Protein AF-A0A952HMP9-F1 (afdb_monomer_lite)

Structure (mmCIF, N/CA/C/O backbone):
data_AF-A0A952HMP9-F1
#
_entry.id   AF-A0A952HMP9-F1
#
loop_
_atom_site.group_PDB
_atom_site.id
_atom_site.type_symbol
_atom_site.label_atom_id
_atom_site.label_alt_id
_atom_site.label_comp_id
_atom_site.label_asym_id
_atom_site.label_entity_id
_atom_site.label_seq_id
_atom_site.pdbx_PDB_ins_code
_atom_site.Cartn_x
_atom_site.Cartn_y
_atom_site.Cartn_z
_atom_site.occupancy
_atom_site.B_iso_or_equiv
_atom_site.auth_seq_id
_atom_site.auth_comp_id
_atom_site.auth_asym_id
_atom_site.auth_atom_id
_atom_site.pdbx_PDB_model_num
ATOM 1 N N . MET A 1 1 ? 14.809 -3.114 102.301 1.00 38.78 1 MET A N 1
ATOM 2 C CA . MET A 1 1 ? 16.169 -2.729 101.848 1.00 38.78 1 MET A CA 1
ATOM 3 C C . MET A 1 1 ? 16.143 -2.740 100.322 1.00 38.78 1 MET A C 1
ATOM 5 O O . MET A 1 1 ? 15.922 -3.796 99.764 1.00 38.78 1 MET A O 1
ATOM 9 N N . LYS A 1 2 ? 15.845 -1.609 99.673 1.00 36.06 2 LYS A N 1
ATOM 10 C CA . LYS A 1 2 ? 16.769 -0.628 99.060 1.00 36.06 2 LYS A CA 1
ATOM 11 C C . LYS A 1 2 ? 17.737 -1.200 98.006 1.00 36.06 2 LYS A C 1
ATOM 13 O O . LYS A 1 2 ? 18.583 -2.015 98.342 1.00 36.06 2 LYS A O 1
ATOM 18 N N . ASN A 1 3 ? 17.660 -0.544 96.837 1.00 35.09 3 ASN A N 1
ATOM 19 C CA . ASN A 1 3 ? 18.612 -0.394 95.723 1.00 35.09 3 ASN A CA 1
ATOM 20 C C . ASN A 1 3 ? 18.529 -1.410 94.577 1.00 35.09 3 ASN A C 1
ATOM 22 O O . ASN A 1 3 ? 18.438 -2.598 94.828 1.00 35.09 3 ASN A O 1
ATOM 26 N N . LYS A 1 4 ? 18.683 -1.049 93.295 1.00 36.66 4 LYS A N 1
ATOM 27 C CA . LYS A 1 4 ? 18.582 0.180 92.457 1.00 36.66 4 LYS A CA 1
ATOM 28 C C . LYS A 1 4 ? 19.203 -0.234 91.098 1.00 36.66 4 LYS A C 1
ATOM 30 O O . LYS A 1 4 ? 20.098 -1.069 91.115 1.00 36.66 4 LYS A O 1
ATOM 35 N N . LEU A 1 5 ? 18.855 0.477 90.012 1.00 36.28 5 LEU A N 1
ATOM 36 C CA . LEU A 1 5 ? 19.533 0.530 88.688 1.00 36.28 5 LEU A CA 1
ATOM 37 C C . LEU A 1 5 ? 19.255 -0.645 87.723 1.00 36.28 5 LEU A C 1
ATOM 39 O O . LEU A 1 5 ? 19.191 -1.782 88.151 1.00 36.28 5 LEU A O 1
ATOM 43 N N . ALA A 1 6 ? 19.152 -0.486 86.400 1.00 38.56 6 ALA A N 1
ATOM 44 C CA . ALA A 1 6 ? 18.969 0.662 85.510 1.00 38.56 6 ALA A CA 1
ATOM 45 C C . ALA A 1 6 ? 18.703 0.132 84.079 1.00 38.56 6 ALA A C 1
ATOM 47 O O . ALA A 1 6 ? 19.383 -0.775 83.622 1.00 38.56 6 ALA A O 1
ATOM 48 N N . LYS A 1 7 ? 17.736 0.747 83.386 1.00 38.03 7 LYS A N 1
ATOM 49 C CA . LYS A 1 7 ? 17.814 1.271 82.006 1.00 38.03 7 LYS A CA 1
ATOM 50 C C . LYS A 1 7 ? 18.569 0.436 80.943 1.00 38.03 7 LYS A C 1
ATOM 52 O O . LYS A 1 7 ? 19.777 0.584 80.827 1.00 38.03 7 LYS A O 1
ATOM 57 N N . ILE A 1 8 ? 17.838 -0.224 80.034 1.00 38.69 8 ILE A N 1
ATOM 58 C CA . ILE A 1 8 ? 18.184 -0.246 78.597 1.00 38.69 8 ILE A CA 1
ATOM 59 C C . ILE A 1 8 ? 16.898 -0.052 77.785 1.00 38.69 8 ILE A C 1
ATOM 61 O O . ILE A 1 8 ? 15.999 -0.886 77.778 1.00 38.69 8 ILE A O 1
ATOM 65 N N . LEU A 1 9 ? 16.833 1.114 77.147 1.00 37.91 9 LEU A N 1
ATOM 66 C CA . LEU A 1 9 ? 15.901 1.493 76.097 1.00 37.91 9 LEU A CA 1
ATOM 67 C C . LEU A 1 9 ? 16.525 0.976 74.789 1.00 37.91 9 LEU A C 1
ATOM 69 O O . LEU A 1 9 ? 17.630 1.407 74.460 1.00 37.91 9 LEU A O 1
ATOM 73 N N . SER A 1 10 ? 15.873 0.077 74.054 1.00 40.31 10 SER A N 1
ATOM 74 C CA . SER A 1 10 ? 16.224 -0.173 72.652 1.00 40.31 10 SER A CA 1
ATOM 75 C C . SER A 1 10 ? 15.032 0.164 71.768 1.00 40.31 10 SER A C 1
ATOM 77 O O . SER A 1 10 ? 13.976 -0.463 71.782 1.00 40.31 10 SER A O 1
ATOM 79 N N . THR A 1 11 ? 15.221 1.255 71.042 1.00 38.12 11 THR A N 1
ATOM 80 C CA . THR A 1 11 ? 14.360 1.805 70.009 1.00 38.12 11 THR A CA 1
ATOM 81 C C . THR A 1 11 ? 14.162 0.761 68.910 1.00 38.12 11 THR A C 1
ATOM 83 O O . THR A 1 11 ? 15.124 0.368 68.253 1.00 38.12 11 THR A O 1
ATOM 86 N N . ILE A 1 12 ? 12.926 0.308 68.696 1.00 40.25 12 ILE A N 1
ATOM 87 C CA . ILE A 1 12 ? 12.572 -0.451 67.494 1.00 40.25 12 ILE A CA 1
ATOM 88 C C . ILE A 1 12 ? 12.421 0.567 66.367 1.00 40.25 12 ILE A C 1
ATOM 90 O O . ILE A 1 12 ? 11.462 1.334 66.319 1.00 40.25 12 ILE A O 1
ATOM 94 N N . THR A 1 13 ? 13.406 0.594 65.480 1.00 39.28 13 THR A N 1
ATOM 95 C CA . THR A 1 13 ? 13.364 1.345 64.230 1.00 39.28 13 THR A CA 1
ATOM 96 C C . THR A 1 13 ? 12.312 0.711 63.321 1.00 39.28 13 THR A C 1
ATOM 98 O O . THR A 1 13 ? 12.544 -0.341 62.729 1.00 39.28 13 THR A O 1
ATOM 101 N N . THR A 1 14 ? 11.137 1.328 63.201 1.00 41.47 14 THR A N 1
ATOM 102 C CA . THR A 1 14 ? 10.186 1.023 62.126 1.00 41.47 14 THR A CA 1
ATOM 103 C C . THR A 1 14 ? 10.809 1.427 60.795 1.00 41.47 14 THR A C 1
ATOM 105 O O . THR A 1 14 ? 10.872 2.609 60.459 1.00 41.47 14 THR A O 1
ATOM 108 N N . ILE A 1 15 ? 11.285 0.441 60.034 1.00 40.19 15 ILE A N 1
ATOM 109 C CA . ILE A 1 15 ? 11.620 0.618 58.623 1.00 40.19 15 ILE A CA 1
ATOM 110 C C . ILE A 1 15 ? 10.292 0.780 57.884 1.00 40.19 15 ILE A C 1
ATOM 112 O O . ILE A 1 15 ? 9.545 -0.177 57.690 1.00 40.19 15 ILE A O 1
ATOM 116 N N . SER A 1 16 ? 9.989 2.024 57.520 1.00 38.78 16 SER A N 1
ATOM 117 C CA . SER A 1 16 ? 8.934 2.353 56.571 1.00 38.78 16 SER A CA 1
ATOM 118 C C . SER A 1 16 ? 9.357 1.797 55.215 1.00 38.78 16 SER A C 1
ATOM 120 O O . SER A 1 16 ? 10.221 2.361 54.541 1.00 38.78 16 SER A O 1
ATOM 122 N N . ILE A 1 17 ? 8.815 0.637 54.845 1.00 42.94 17 ILE A N 1
ATOM 123 C CA . ILE A 1 17 ? 8.965 0.105 53.495 1.00 42.94 17 ILE A CA 1
ATOM 124 C C . ILE A 1 17 ? 8.052 0.970 52.633 1.00 42.94 17 ILE A C 1
ATOM 126 O O . ILE A 1 17 ? 6.847 0.739 52.554 1.00 42.94 17 ILE A O 1
ATOM 130 N N . ALA A 1 18 ? 8.627 2.022 52.053 1.00 41.03 18 ALA A N 1
ATOM 131 C CA . ALA A 1 18 ? 7.997 2.764 50.982 1.00 41.03 18 ALA A CA 1
ATOM 132 C C . ALA A 1 18 ? 7.635 1.749 49.895 1.00 41.03 18 ALA A C 1
ATOM 134 O O . ALA A 1 18 ? 8.508 1.194 49.226 1.00 41.03 18 ALA A O 1
ATOM 135 N N . SER A 1 19 ? 6.343 1.457 49.763 1.00 41.03 19 SER A N 1
ATOM 136 C CA . SER A 1 19 ? 5.813 0.768 48.603 1.00 41.03 19 SER A CA 1
ATOM 137 C C . SER A 1 19 ? 6.158 1.641 47.406 1.00 41.03 19 SER A C 1
ATOM 139 O O . SER A 1 19 ? 5.540 2.687 47.200 1.00 41.03 19 SER A O 1
ATOM 141 N N . CYS A 1 20 ? 7.195 1.251 46.666 1.00 34.38 20 CYS A N 1
ATOM 142 C CA . CYS A 1 20 ? 7.463 1.781 45.345 1.00 34.38 20 CYS A CA 1
ATOM 143 C C . CYS A 1 20 ? 6.186 1.578 44.538 1.00 34.38 20 CYS A C 1
ATOM 145 O O . CYS A 1 20 ? 5.892 0.464 44.104 1.00 34.38 20 CYS A O 1
ATOM 147 N N . SER A 1 21 ? 5.409 2.649 44.383 1.00 40.47 21 SER A N 1
ATOM 148 C CA . SER A 1 21 ? 4.413 2.754 43.335 1.00 40.47 21 SER A CA 1
ATOM 149 C C . SER A 1 21 ? 5.146 2.406 42.056 1.00 40.47 21 SER A C 1
ATOM 151 O O . SER A 1 21 ? 6.013 3.159 41.608 1.00 40.47 21 SER A O 1
ATOM 153 N N . ALA A 1 22 ? 4.871 1.210 41.534 1.00 39.19 22 ALA A N 1
ATOM 154 C CA . ALA A 1 22 ? 5.302 0.829 40.212 1.00 39.19 22 ALA A CA 1
ATOM 155 C C . ALA A 1 22 ? 4.858 1.970 39.306 1.00 39.19 22 ALA A C 1
ATOM 157 O O . ALA A 1 22 ? 3.667 2.266 39.196 1.00 39.19 22 ALA A O 1
ATOM 158 N N . ASN A 1 23 ? 5.844 2.672 38.760 1.00 35.31 23 ASN A N 1
ATOM 159 C CA . ASN A 1 23 ? 5.641 3.664 37.737 1.00 35.31 23 ASN A CA 1
ATOM 160 C C . ASN A 1 23 ? 5.056 2.880 36.564 1.00 35.31 23 ASN A C 1
ATOM 162 O O . ASN A 1 23 ? 5.786 2.220 35.821 1.00 35.31 23 ASN A O 1
ATOM 166 N N . ILE A 1 24 ? 3.724 2.835 36.490 1.00 36.19 24 ILE A N 1
ATOM 167 C CA . ILE A 1 24 ? 3.010 2.370 35.318 1.00 36.19 24 ILE A CA 1
ATOM 168 C C . ILE A 1 24 ? 3.408 3.391 34.266 1.00 36.19 24 ILE A C 1
ATOM 170 O O . ILE A 1 24 ? 2.800 4.451 34.149 1.00 36.19 24 ILE A O 1
ATOM 174 N N . ASN A 1 25 ? 4.481 3.079 33.538 1.00 33.22 25 ASN A N 1
ATOM 175 C CA . ASN A 1 25 ? 4.693 3.591 32.204 1.00 33.22 25 ASN A CA 1
ATOM 176 C C . ASN A 1 25 ? 3.449 3.149 31.440 1.00 33.22 25 ASN A C 1
ATOM 178 O O . ASN A 1 25 ? 3.391 2.057 30.872 1.00 33.22 25 ASN A O 1
ATOM 182 N N . THR A 1 26 ? 2.416 3.983 31.494 1.00 34.22 26 THR A N 1
ATOM 183 C CA . THR A 1 26 ? 1.366 4.021 30.506 1.00 34.22 26 THR A CA 1
ATOM 184 C C . THR A 1 26 ? 2.093 4.369 29.220 1.00 34.22 26 THR A C 1
ATOM 186 O O . THR A 1 26 ? 2.247 5.523 28.837 1.00 34.22 26 THR A O 1
ATOM 189 N N . SER A 1 27 ? 2.611 3.333 28.558 1.00 38.62 27 SER A N 1
ATOM 190 C CA . SER A 1 27 ? 2.713 3.346 27.116 1.00 38.62 27 SER A CA 1
ATOM 191 C C . SER A 1 27 ? 1.289 3.628 26.670 1.00 38.62 27 SER A C 1
ATOM 193 O O . SER A 1 27 ? 0.439 2.741 26.641 1.00 38.62 27 SER A O 1
ATOM 195 N N . THR A 1 28 ? 0.989 4.907 26.474 1.00 39.56 28 THR A N 1
ATOM 196 C CA . THR A 1 28 ? -0.170 5.361 25.739 1.00 39.56 28 THR A CA 1
ATOM 197 C C . THR A 1 28 ? 0.052 4.811 24.346 1.00 39.56 28 THR A C 1
ATOM 199 O O . THR A 1 28 ? 0.670 5.435 23.487 1.00 39.56 28 THR A O 1
ATOM 202 N N . THR A 1 29 ? -0.363 3.561 24.147 1.00 53.22 29 THR A N 1
ATOM 203 C CA . THR A 1 29 ? -0.536 2.989 22.826 1.00 53.22 29 THR A CA 1
ATOM 204 C C . THR A 1 29 ? -1.621 3.835 22.192 1.00 53.22 29 THR A C 1
ATOM 206 O O . THR A 1 29 ? -2.807 3.595 22.411 1.00 53.22 29 THR A O 1
ATOM 209 N N . LYS A 1 30 ? -1.191 4.909 21.529 1.00 70.94 30 LYS A N 1
ATOM 210 C CA . LYS A 1 30 ? -2.040 5.794 20.747 1.00 70.94 30 LYS A CA 1
ATOM 211 C C . LYS A 1 30 ? -2.885 4.911 19.838 1.00 70.94 30 LYS A C 1
ATOM 213 O O . LYS A 1 30 ? -2.339 3.976 19.239 1.00 70.94 30 LYS A O 1
ATOM 218 N N . ASP A 1 31 ? -4.193 5.145 19.802 1.00 81.56 31 ASP A N 1
ATOM 219 C CA . ASP A 1 31 ? -5.057 4.347 18.947 1.00 81.56 31 ASP A CA 1
ATOM 220 C C . ASP A 1 31 ? -4.558 4.533 17.510 1.00 81.56 31 ASP A C 1
ATOM 222 O O . ASP A 1 31 ? -4.360 5.674 17.071 1.00 81.56 31 ASP A O 1
ATOM 226 N N . PRO A 1 32 ? -4.318 3.447 16.760 1.00 78.69 32 PRO A N 1
ATOM 227 C CA . PRO A 1 32 ? -3.816 3.571 15.403 1.00 78.69 32 PRO A CA 1
ATOM 228 C C . PRO A 1 32 ? -4.755 4.386 14.496 1.00 78.69 32 PRO A C 1
ATOM 230 O O . PRO A 1 32 ? -4.291 4.899 13.482 1.00 78.69 32 PRO A O 1
ATOM 233 N N . PHE A 1 33 ? -6.030 4.555 14.867 1.00 86.25 33 PHE A N 1
ATOM 234 C CA . PHE A 1 33 ? -7.030 5.303 14.105 1.00 86.25 33 PHE A CA 1
ATOM 235 C C . PHE A 1 33 ? -7.499 6.603 14.783 1.00 86.25 33 PHE A C 1
ATOM 237 O O . PHE A 1 33 ? -8.527 7.142 14.380 1.00 86.25 33 PHE A O 1
ATOM 244 N N . ASP A 1 34 ? -6.765 7.136 15.771 1.00 84.50 34 ASP A N 1
ATOM 245 C CA . ASP A 1 34 ? -7.123 8.373 16.506 1.00 84.50 34 ASP A CA 1
ATOM 246 C C . ASP A 1 34 ? -7.356 9.604 15.604 1.00 84.50 34 ASP A C 1
ATOM 248 O O . ASP A 1 34 ? -8.004 10.575 15.987 1.00 84.50 34 ASP A O 1
ATOM 252 N N . SER A 1 35 ? -6.794 9.588 14.401 1.00 80.62 35 SER A N 1
ATOM 253 C CA . SER A 1 35 ? -6.936 10.609 13.360 1.00 80.62 35 SER A CA 1
ATOM 254 C C . SER A 1 35 ? -8.269 10.567 12.607 1.00 80.62 35 SER A C 1
ATOM 256 O O . SER A 1 35 ? -8.589 11.507 11.873 1.00 80.62 35 SER A O 1
ATOM 258 N N . PHE A 1 36 ? -9.042 9.492 12.757 1.00 84.75 36 PHE A N 1
ATOM 259 C CA . PHE A 1 36 ? -10.332 9.297 12.111 1.00 84.75 36 PHE A CA 1
ATOM 260 C C . PHE A 1 36 ? -11.473 9.418 13.120 1.00 84.75 36 PHE A C 1
ATOM 262 O O . PHE A 1 36 ? -11.296 9.297 14.329 1.00 84.75 36 PHE A O 1
ATOM 269 N N . SER A 1 37 ? -12.689 9.632 12.613 1.00 85.38 37 SER A N 1
ATOM 270 C CA . SER A 1 37 ? -13.873 9.616 13.472 1.00 85.38 37 SER A CA 1
ATOM 271 C C . SER A 1 37 ? -13.998 8.261 14.191 1.00 85.38 37 SER A C 1
ATOM 273 O O . SER A 1 37 ? -13.955 7.227 13.511 1.00 85.38 37 SER A O 1
ATOM 275 N N . PRO A 1 38 ? -14.224 8.231 15.521 1.00 84.75 38 PRO A N 1
ATOM 276 C CA . PRO A 1 38 ? -14.339 6.985 16.279 1.00 84.75 38 PRO A CA 1
ATOM 277 C C . PRO A 1 38 ? -15.410 6.029 15.744 1.00 84.75 38 PRO A C 1
ATOM 279 O O . PRO A 1 38 ? -15.231 4.814 15.795 1.00 84.75 38 PRO A O 1
ATOM 282 N N . SER A 1 39 ? -16.499 6.553 15.168 1.00 87.75 39 SER A N 1
ATOM 283 C CA . SER A 1 39 ? -17.559 5.730 14.570 1.00 87.75 39 SER A CA 1
ATOM 284 C C . SER A 1 39 ? -17.098 4.951 13.336 1.00 87.75 39 SER A C 1
ATOM 286 O O . SER A 1 39 ? -17.683 3.924 13.004 1.00 87.75 39 SER A O 1
ATOM 288 N N . ASN A 1 40 ? -16.051 5.420 12.652 1.00 90.12 40 ASN A N 1
ATOM 289 C CA . ASN A 1 40 ? -15.529 4.780 11.446 1.00 90.12 40 ASN A CA 1
ATOM 290 C C . ASN A 1 40 ? -14.464 3.727 11.777 1.00 90.12 40 A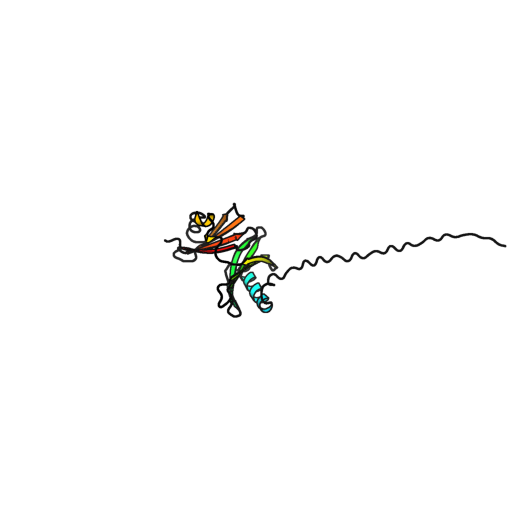SN A C 1
ATOM 292 O O . ASN A 1 40 ? -14.195 2.862 10.943 1.00 90.12 40 ASN A O 1
ATOM 296 N N . LYS A 1 41 ? -13.880 3.767 12.984 1.00 91.62 41 LYS A N 1
ATOM 297 C CA . LYS A 1 41 ? -12.751 2.916 13.385 1.00 91.62 41 LYS A CA 1
ATOM 298 C C . LYS A 1 41 ? -12.959 1.426 13.071 1.00 91.62 41 LYS A C 1
ATOM 300 O O . LYS A 1 41 ? -12.077 0.872 12.419 1.00 91.62 41 LYS A O 1
ATOM 305 N N . PRO A 1 42 ? -14.082 0.766 13.428 1.00 92.69 42 PRO A N 1
ATOM 306 C CA . PRO A 1 42 ? -14.236 -0.670 13.168 1.00 92.69 42 PRO A CA 1
ATOM 307 C C . PRO A 1 42 ? -14.174 -1.017 11.674 1.00 92.69 42 PRO A C 1
ATOM 309 O O . PRO A 1 42 ? -13.616 -2.041 11.283 1.00 92.69 42 PRO A O 1
ATOM 312 N N . ILE A 1 43 ? -14.719 -0.137 10.830 1.00 93.25 43 ILE A N 1
ATOM 313 C CA . ILE A 1 43 ? -14.729 -0.305 9.375 1.00 93.25 43 ILE A CA 1
ATOM 314 C C . ILE A 1 43 ? -13.312 -0.126 8.823 1.00 93.25 43 ILE A C 1
ATOM 316 O O . ILE A 1 43 ? -12.849 -0.956 8.043 1.00 93.25 43 ILE A O 1
ATOM 320 N N . LEU A 1 44 ? -12.606 0.926 9.247 1.00 94.94 44 LEU A N 1
ATOM 321 C CA . LEU A 1 44 ? -11.245 1.221 8.786 1.00 94.94 44 LEU A CA 1
ATOM 322 C C . LEU A 1 44 ? -10.241 0.155 9.241 1.00 94.94 44 LEU A C 1
ATOM 324 O O . LEU A 1 44 ? -9.406 -0.283 8.451 1.00 94.94 44 LEU A O 1
ATOM 328 N N . GLU A 1 45 ? -10.375 -0.327 10.477 1.00 94.81 45 GLU A N 1
ATOM 329 C CA . GLU A 1 45 ? -9.588 -1.441 11.002 1.00 94.81 45 GLU A CA 1
ATOM 330 C C . GLU A 1 45 ? -9.795 -2.704 10.158 1.00 94.81 45 GLU A C 1
ATOM 332 O O . GLU A 1 45 ? -8.828 -3.348 9.741 1.00 94.81 45 GLU A O 1
ATOM 337 N N . ASN A 1 46 ? -11.051 -3.026 9.834 1.00 94.69 46 ASN A N 1
ATOM 338 C CA . ASN A 1 46 ? -11.370 -4.170 8.991 1.00 94.69 46 ASN A CA 1
ATOM 339 C C . ASN A 1 46 ? -10.817 -4.022 7.564 1.00 94.69 46 ASN A C 1
ATOM 341 O O . ASN A 1 46 ? -10.313 -4.997 7.006 1.00 94.69 46 ASN A O 1
ATOM 345 N N . LEU A 1 47 ? -10.854 -2.823 6.974 1.00 95.31 47 LEU A N 1
ATOM 346 C CA . LEU A 1 47 ? -10.257 -2.567 5.656 1.00 95.31 47 LEU A CA 1
ATOM 347 C C . LEU A 1 47 ? -8.749 -2.827 5.663 1.00 95.31 47 LEU A C 1
ATOM 349 O O . LEU A 1 47 ? -8.233 -3.511 4.772 1.00 95.31 47 LEU A O 1
ATOM 353 N N . VAL A 1 48 ? -8.046 -2.337 6.688 1.00 96.06 48 VAL A N 1
ATOM 354 C CA . VAL A 1 48 ? -6.603 -2.548 6.850 1.00 96.06 48 VAL A CA 1
ATOM 355 C C . VAL A 1 48 ? -6.288 -4.038 7.027 1.00 96.06 48 VAL A C 1
ATOM 357 O O . VAL A 1 48 ? -5.440 -4.563 6.304 1.00 96.06 48 VAL A O 1
ATOM 360 N N . LYS A 1 49 ? -7.011 -4.759 7.899 1.00 95.44 49 LYS A N 1
ATOM 361 C CA . LYS A 1 49 ? -6.823 -6.212 8.103 1.00 95.44 49 LYS A CA 1
ATOM 362 C C . LYS A 1 49 ? -7.153 -7.036 6.861 1.00 95.44 49 LYS A C 1
ATOM 364 O O . LYS A 1 49 ? -6.413 -7.959 6.519 1.00 95.44 49 LYS A O 1
ATOM 369 N N . THR A 1 50 ? -8.232 -6.696 6.159 1.00 95.19 50 THR A N 1
ATOM 370 C CA . THR A 1 50 ? -8.640 -7.375 4.919 1.00 95.19 50 THR A CA 1
ATOM 371 C C . THR A 1 50 ? -7.569 -7.214 3.849 1.00 95.19 50 THR A C 1
ATOM 373 O O . THR A 1 50 ? -7.185 -8.186 3.200 1.00 95.19 50 THR A O 1
ATOM 376 N N . THR A 1 51 ? -7.020 -6.011 3.706 1.00 95.44 51 THR A N 1
ATOM 377 C CA . THR A 1 51 ? -5.934 -5.725 2.757 1.00 95.44 51 THR A CA 1
ATOM 378 C C . THR A 1 51 ? -4.657 -6.452 3.143 1.00 95.44 51 THR A C 1
ATOM 380 O O . THR A 1 51 ? -4.034 -7.095 2.298 1.00 95.44 51 THR A O 1
ATOM 383 N N . ALA A 1 52 ? -4.296 -6.420 4.429 1.00 94.38 52 ALA A N 1
ATOM 384 C CA . ALA A 1 52 ? -3.172 -7.180 4.949 1.00 94.38 52 ALA A CA 1
ATOM 385 C C . ALA A 1 52 ? -3.355 -8.676 4.678 1.00 94.38 52 ALA A C 1
ATOM 387 O O . ALA A 1 52 ? -2.412 -9.317 4.253 1.00 94.38 52 ALA A O 1
ATOM 388 N N . THR A 1 53 ? -4.548 -9.245 4.821 1.00 93.81 53 THR A N 1
ATOM 389 C CA . THR A 1 53 ? -4.773 -10.685 4.602 1.00 93.81 53 THR A CA 1
ATOM 390 C C . THR A 1 53 ? -4.764 -11.051 3.118 1.00 93.81 53 THR A C 1
ATOM 392 O O . THR A 1 53 ? -4.044 -11.955 2.696 1.00 93.81 53 THR A O 1
ATOM 395 N N . THR A 1 54 ? -5.541 -10.331 2.310 1.00 93.56 54 THR A N 1
ATOM 396 C CA . THR A 1 54 ? -5.779 -10.654 0.894 1.00 93.56 54 THR A CA 1
ATOM 397 C C . THR A 1 54 ? -4.675 -10.173 -0.040 1.00 93.56 54 THR A C 1
ATOM 399 O O . THR A 1 54 ? -4.606 -10.637 -1.177 1.00 93.56 54 THR A O 1
ATOM 402 N N . LYS A 1 55 ? -3.827 -9.243 0.420 1.00 90.12 55 LYS A N 1
ATOM 403 C CA . LYS A 1 55 ? -2.803 -8.547 -0.379 1.00 90.12 55 LYS A CA 1
ATOM 404 C C . LYS A 1 55 ? -3.390 -7.748 -1.547 1.00 90.12 55 LYS A C 1
ATOM 406 O O . LYS A 1 55 ? -2.672 -7.401 -2.481 1.00 90.12 55 LYS A O 1
ATOM 411 N N . LYS A 1 56 ? -4.696 -7.469 -1.511 1.00 87.69 56 LYS A N 1
ATOM 412 C CA . LYS A 1 56 ? -5.427 -6.762 -2.565 1.00 87.69 56 LYS A CA 1
ATOM 413 C C . LYS A 1 56 ? -5.925 -5.412 -2.055 1.00 87.69 56 LYS A C 1
ATOM 415 O O . LYS A 1 56 ? -6.396 -5.341 -0.919 1.00 87.69 56 LYS A O 1
ATOM 420 N N . PRO A 1 57 ? -5.843 -4.354 -2.879 1.00 86.75 57 PRO A N 1
ATOM 421 C CA . PRO A 1 57 ? -6.408 -3.063 -2.520 1.00 86.75 57 PRO A CA 1
ATOM 422 C C . PRO A 1 57 ? -7.920 -3.188 -2.328 1.00 86.75 57 PRO A C 1
ATOM 424 O O . PRO A 1 57 ? -8.586 -3.934 -3.049 1.00 86.75 57 PRO A O 1
ATOM 427 N N . THR A 1 58 ? -8.452 -2.465 -1.349 1.00 89.81 58 THR A N 1
ATOM 428 C CA . THR A 1 58 ? -9.883 -2.446 -1.035 1.00 89.81 58 THR A CA 1
ATOM 429 C C . THR A 1 58 ? -10.358 -1.004 -0.970 1.00 89.81 58 THR A C 1
ATOM 431 O O . THR A 1 58 ? -9.671 -0.153 -0.414 1.00 89.81 58 THR A O 1
ATOM 434 N N . THR A 1 59 ? -11.542 -0.731 -1.511 1.00 91.88 59 THR A N 1
ATOM 435 C CA . THR A 1 59 ? -12.148 0.602 -1.477 1.00 91.88 59 THR A CA 1
ATOM 436 C C . THR A 1 59 ? -13.492 0.545 -0.769 1.00 91.88 59 THR A C 1
ATOM 438 O O . THR A 1 59 ? -14.253 -0.405 -0.947 1.00 91.88 59 THR A O 1
ATOM 441 N N . TYR A 1 60 ? -13.790 1.567 0.024 1.00 94.00 60 TYR A N 1
ATOM 442 C CA . TYR A 1 60 ? -15.040 1.705 0.755 1.00 94.00 60 TYR A CA 1
ATOM 443 C C . TYR A 1 60 ? -15.460 3.171 0.834 1.00 94.00 60 TYR A C 1
ATOM 445 O O . TYR A 1 60 ? -14.613 4.061 0.878 1.00 94.00 60 TYR A O 1
ATOM 453 N N . ILE A 1 61 ? -16.764 3.435 0.864 1.00 93.44 61 ILE A N 1
ATOM 454 C CA . ILE A 1 61 ? -17.302 4.798 0.921 1.00 93.44 61 ILE A CA 1
ATOM 455 C C . ILE A 1 61 ? -17.981 5.002 2.273 1.00 93.44 61 ILE A C 1
ATOM 457 O O . ILE A 1 61 ? -18.859 4.226 2.647 1.00 93.44 61 ILE A O 1
ATOM 461 N N . ILE A 1 62 ? -17.588 6.051 3.002 1.00 92.81 62 ILE A N 1
ATOM 462 C CA . ILE A 1 62 ? -18.218 6.455 4.269 1.00 92.81 62 ILE A CA 1
ATOM 463 C C . ILE A 1 62 ? -18.482 7.954 4.204 1.00 92.81 62 ILE A C 1
ATOM 465 O O . ILE A 1 62 ? -17.548 8.732 4.022 1.00 92.81 62 ILE A O 1
ATOM 469 N N . ASN A 1 63 ? -19.740 8.369 4.370 1.00 89.50 63 ASN A N 1
ATOM 470 C CA . ASN A 1 63 ? -20.143 9.783 4.366 1.00 89.50 63 ASN A CA 1
ATOM 471 C C . ASN A 1 63 ? -19.590 10.554 3.150 1.00 89.50 63 ASN A C 1
ATOM 473 O O . ASN A 1 63 ? -19.022 11.632 3.292 1.00 89.50 63 ASN A O 1
ATOM 477 N N . ASN A 1 64 ? -19.709 9.953 1.962 1.00 90.69 64 ASN A N 1
ATOM 478 C CA . ASN A 1 64 ? -19.214 10.444 0.669 1.00 90.69 64 ASN A CA 1
ATOM 479 C C . ASN A 1 64 ? -17.683 10.504 0.512 1.00 90.69 64 ASN A C 1
ATOM 481 O O . ASN A 1 64 ? -17.208 10.745 -0.596 1.00 90.69 64 ASN A O 1
ATOM 485 N N . ASN A 1 65 ? -16.906 10.241 1.563 1.00 91.25 65 ASN A N 1
ATOM 486 C CA . ASN A 1 65 ? -15.458 10.102 1.457 1.00 91.25 65 ASN A CA 1
ATOM 487 C C . ASN A 1 65 ? -15.107 8.703 0.951 1.00 91.25 65 ASN A C 1
ATOM 489 O O . ASN A 1 65 ? -15.728 7.713 1.349 1.00 91.25 65 ASN A O 1
ATOM 493 N N . ILE A 1 66 ? -14.090 8.622 0.099 1.00 92.56 66 ILE A N 1
ATOM 494 C CA . ILE A 1 66 ? -13.592 7.358 -0.440 1.00 92.56 66 ILE A CA 1
ATOM 495 C C . ILE A 1 66 ? -12.368 6.957 0.374 1.00 92.56 66 ILE A C 1
ATOM 497 O O . ILE A 1 66 ? -11.386 7.690 0.425 1.00 92.56 66 ILE A O 1
ATOM 501 N N . TYR A 1 67 ? -12.428 5.789 0.998 1.00 94.12 67 TYR A N 1
ATOM 502 C CA . TYR A 1 67 ? -11.326 5.172 1.719 1.00 94.12 67 TYR A CA 1
ATOM 503 C C . TYR A 1 67 ? -10.783 4.039 0.865 1.00 94.12 67 TYR A C 1
ATOM 505 O O . TYR A 1 67 ? -11.512 3.100 0.555 1.00 94.12 67 TYR A O 1
ATOM 513 N N . SER A 1 68 ? -9.518 4.114 0.479 1.00 93.00 68 SER A N 1
ATOM 514 C CA . SER A 1 68 ? -8.852 3.090 -0.319 1.00 93.00 68 SER A CA 1
ATOM 515 C C . SER A 1 68 ? -7.602 2.607 0.384 1.00 93.00 68 SER A C 1
ATOM 517 O O . SER A 1 68 ? -6.798 3.410 0.851 1.00 93.00 68 SER A O 1
ATOM 519 N N . THR A 1 69 ? -7.406 1.300 0.425 1.00 93.38 69 THR A N 1
ATOM 520 C CA . THR A 1 69 ? -6.206 0.693 0.982 1.00 93.38 69 THR A CA 1
ATOM 521 C C . THR A 1 69 ? -5.256 0.213 -0.106 1.00 93.38 69 THR A C 1
ATOM 523 O O . THR A 1 69 ? -5.673 -0.202 -1.186 1.00 93.38 69 THR A O 1
ATOM 526 N N . THR A 1 70 ? -3.958 0.222 0.189 1.00 89.88 70 THR A N 1
ATOM 527 C CA . THR A 1 70 ? -2.914 -0.380 -0.653 1.00 89.88 70 THR A CA 1
ATOM 528 C C . THR A 1 70 ? -2.054 -1.313 0.189 1.00 89.88 70 THR A C 1
ATOM 530 O O . THR A 1 70 ? -1.700 -0.979 1.317 1.00 89.88 70 THR A O 1
ATOM 533 N N . TYR A 1 71 ? -1.712 -2.482 -0.359 1.00 89.31 71 TYR A N 1
ATOM 534 C CA . TYR A 1 71 ? -0.728 -3.379 0.240 1.00 89.31 71 TYR A CA 1
ATOM 535 C C . TYR A 1 71 ? 0.692 -3.004 -0.201 1.00 89.31 71 TYR A C 1
ATOM 537 O O . TYR A 1 71 ? 0.991 -2.985 -1.392 1.00 89.31 71 TYR A O 1
ATOM 545 N N . ASN A 1 72 ? 1.575 -2.773 0.768 1.00 84.50 72 ASN A N 1
ATOM 546 C CA . ASN A 1 72 ? 2.925 -2.248 0.559 1.00 84.50 72 ASN A CA 1
ATOM 547 C C . ASN A 1 72 ? 4.019 -3.298 0.825 1.00 84.50 72 ASN A C 1
ATOM 549 O O . ASN A 1 72 ? 5.197 -2.966 0.934 1.00 84.50 72 ASN A O 1
ATOM 553 N N . GLY A 1 73 ? 3.671 -4.580 0.930 1.00 83.75 73 GLY A N 1
ATOM 554 C CA . GLY A 1 73 ? 4.631 -5.655 1.203 1.00 83.75 73 GLY A CA 1
ATOM 555 C C . GLY A 1 73 ? 4.789 -5.971 2.689 1.00 83.75 73 GLY A C 1
ATOM 556 O O . GLY A 1 73 ? 3.868 -5.772 3.481 1.00 83.75 73 GLY A O 1
ATOM 557 N N . ARG A 1 74 ? 5.951 -6.522 3.061 1.00 84.88 74 ARG A N 1
ATOM 558 C CA . ARG A 1 74 ? 6.247 -6.957 4.432 1.00 84.88 74 ARG A CA 1
ATOM 559 C C . ARG A 1 74 ? 7.526 -6.349 4.975 1.00 84.88 74 ARG A C 1
ATOM 561 O O . ARG A 1 74 ? 8.478 -6.120 4.239 1.00 84.88 74 ARG A O 1
ATOM 568 N N . THR A 1 75 ? 7.563 -6.179 6.290 1.00 79.69 75 THR A N 1
ATOM 569 C CA . THR A 1 75 ? 8.798 -5.912 7.028 1.00 79.69 75 THR A CA 1
ATOM 570 C C . THR A 1 75 ? 9.669 -7.169 7.114 1.00 79.69 75 THR A C 1
ATOM 572 O O . THR A 1 75 ? 9.194 -8.292 6.927 1.00 79.69 75 THR A O 1
ATOM 575 N N . ILE A 1 76 ? 10.937 -6.993 7.502 1.00 73.56 76 ILE A N 1
ATOM 576 C CA . ILE A 1 76 ? 11.877 -8.095 7.791 1.00 73.56 76 ILE A CA 1
ATOM 577 C C . ILE A 1 76 ? 11.321 -9.044 8.869 1.00 73.56 76 ILE A C 1
ATOM 579 O O . ILE A 1 76 ? 11.583 -10.239 8.846 1.00 73.56 76 ILE A O 1
ATOM 583 N N . LYS A 1 77 ? 10.496 -8.529 9.789 1.00 80.06 77 LYS A N 1
ATOM 584 C CA . LYS A 1 77 ? 9.830 -9.310 10.844 1.00 80.06 77 LYS A CA 1
ATOM 585 C C . LYS A 1 77 ? 8.505 -9.940 10.385 1.00 80.06 77 LYS A C 1
ATOM 587 O O . LYS A 1 77 ? 7.684 -10.300 11.220 1.00 80.06 77 LYS A O 1
ATOM 592 N N . HIS A 1 78 ? 8.277 -10.036 9.075 1.00 86.06 78 HIS A N 1
ATOM 593 C CA . HIS A 1 78 ? 7.087 -10.614 8.441 1.00 86.06 78 HIS A CA 1
ATOM 594 C C . HIS A 1 78 ? 5.746 -9.938 8.770 1.00 86.06 78 HIS A C 1
ATOM 596 O O . HIS A 1 78 ? 4.696 -10.527 8.526 1.00 86.06 78 HIS A O 1
ATOM 602 N N . CYS A 1 79 ? 5.757 -8.693 9.252 1.00 90.69 79 CYS A N 1
ATOM 603 C CA . CYS A 1 79 ? 4.525 -7.916 9.386 1.00 90.69 79 CYS A CA 1
ATOM 604 C C . CYS A 1 79 ? 4.144 -7.277 8.057 1.00 90.69 79 CYS A C 1
ATOM 606 O O . CYS A 1 79 ? 5.017 -6.808 7.330 1.00 90.69 79 CYS A O 1
ATOM 608 N N . ASP A 1 80 ? 2.853 -7.208 7.773 1.00 93.38 80 ASP A N 1
ATOM 609 C CA . ASP A 1 80 ? 2.321 -6.586 6.571 1.00 93.38 80 ASP A CA 1
ATOM 610 C C . ASP A 1 80 ? 2.284 -5.063 6.698 1.00 93.38 80 ASP A C 1
ATOM 612 O O . ASP A 1 80 ? 1.993 -4.521 7.762 1.00 93.38 80 ASP A O 1
ATOM 616 N N . LEU A 1 81 ? 2.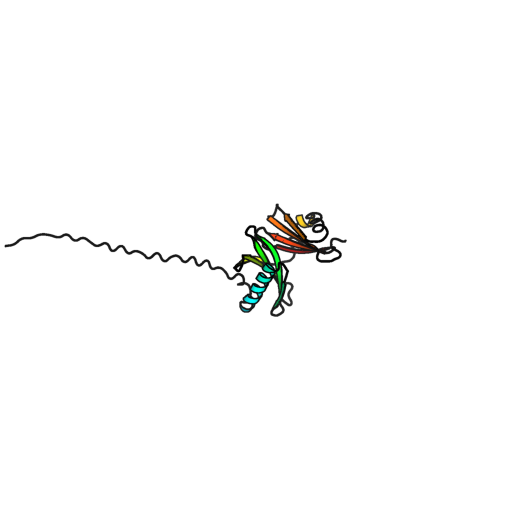590 -4.374 5.604 1.00 91.38 81 LEU A N 1
ATOM 617 C CA . LEU A 1 81 ? 2.533 -2.923 5.496 1.00 91.38 81 LEU A CA 1
ATOM 618 C C . LEU A 1 81 ? 1.326 -2.543 4.642 1.00 91.38 81 LEU A C 1
ATOM 620 O O . LEU A 1 81 ? 1.155 -3.066 3.538 1.00 91.38 81 LEU A O 1
ATOM 624 N N . VAL A 1 82 ? 0.481 -1.654 5.154 1.00 92.88 82 VAL A N 1
ATOM 625 C CA . VAL A 1 82 ? -0.757 -1.229 4.493 1.00 92.88 82 VAL A CA 1
ATOM 626 C C . VAL A 1 82 ? -0.904 0.279 4.605 1.00 92.88 82 VAL A C 1
ATOM 628 O O . VAL A 1 82 ? -0.779 0.828 5.693 1.00 92.88 82 VAL A O 1
ATOM 631 N N . SER A 1 83 ? -1.228 0.941 3.501 1.00 92.81 83 SER A N 1
ATOM 632 C CA . SER A 1 83 ? -1.670 2.337 3.519 1.00 92.81 83 SER A CA 1
ATOM 633 C C . SER A 1 83 ? -3.185 2.410 3.450 1.00 92.81 83 SER A C 1
ATOM 635 O O . SER A 1 83 ? -3.793 1.641 2.709 1.00 92.81 83 SER A O 1
ATOM 637 N N . LEU A 1 84 ? -3.779 3.349 4.178 1.00 93.69 84 LEU A N 1
ATOM 638 C CA . LEU A 1 84 ? -5.173 3.763 4.081 1.00 93.69 84 LEU A CA 1
ATOM 639 C C . LEU A 1 84 ? -5.201 5.218 3.621 1.00 93.69 84 LEU A C 1
ATOM 641 O O . LEU A 1 84 ? -4.829 6.119 4.371 1.00 93.69 84 LEU A O 1
ATOM 645 N N . THR A 1 85 ? -5.661 5.442 2.400 1.00 90.94 85 THR A N 1
ATOM 646 C CA . THR A 1 85 ? -5.850 6.773 1.832 1.00 90.94 85 THR A CA 1
ATOM 647 C C . THR A 1 85 ? -7.317 7.155 1.928 1.00 90.94 85 THR A C 1
ATOM 649 O O . THR A 1 85 ? -8.189 6.379 1.539 1.00 90.94 85 THR A O 1
ATOM 652 N N . VAL A 1 86 ? -7.596 8.350 2.438 1.00 91.19 86 VAL A N 1
ATOM 653 C CA . VAL A 1 86 ? -8.923 8.961 2.401 1.00 91.19 86 VAL A CA 1
ATOM 654 C C . VAL A 1 86 ? -8.923 10.104 1.397 1.00 91.19 86 VAL A C 1
ATOM 656 O O . VAL A 1 86 ? -8.108 11.021 1.481 1.00 91.19 86 VAL A O 1
ATOM 659 N N . LYS A 1 87 ? -9.867 10.052 0.460 1.00 89.88 87 LYS A N 1
ATOM 660 C CA . LYS A 1 87 ? -10.208 11.144 -0.444 1.00 89.88 87 LYS A CA 1
ATOM 661 C C . LYS A 1 87 ? -11.474 11.811 0.063 1.00 89.88 87 LYS A C 1
ATOM 663 O O . LYS A 1 87 ? -12.538 11.182 0.109 1.00 89.88 87 LYS A O 1
ATOM 668 N N . TYR A 1 88 ? -11.352 13.072 0.461 1.00 87.69 88 TYR A N 1
ATOM 669 C CA . TYR A 1 88 ? -12.462 13.811 1.046 1.00 87.69 88 TYR A CA 1
ATOM 670 C C . TYR A 1 88 ? -13.379 14.361 -0.043 1.00 87.69 88 TYR A C 1
ATOM 672 O O . TYR A 1 88 ? -12.923 15.011 -0.989 1.00 87.69 88 TYR A O 1
ATOM 680 N N . ALA A 1 89 ? -14.679 14.105 0.098 1.00 86.81 89 ALA A N 1
ATOM 681 C CA . ALA A 1 89 ? -15.689 14.523 -0.863 1.00 86.81 89 ALA A CA 1
ATOM 682 C C . ALA A 1 89 ? -15.604 16.027 -1.148 1.00 86.81 89 ALA A C 1
ATOM 684 O O . ALA A 1 89 ? -15.460 16.832 -0.230 1.00 86.81 89 ALA A O 1
ATOM 685 N N . ASN A 1 90 ? -15.754 16.405 -2.420 1.00 84.75 90 ASN A N 1
ATOM 686 C CA . ASN A 1 90 ? -15.772 17.801 -2.873 1.00 84.75 90 ASN A CA 1
ATOM 687 C C . ASN A 1 90 ? -14.480 18.589 -2.588 1.00 84.75 90 ASN A C 1
ATOM 689 O O . ASN A 1 90 ? -14.484 19.817 -2.638 1.00 84.75 90 ASN A O 1
ATOM 693 N N . THR A 1 91 ? -13.371 17.899 -2.312 1.00 81.69 91 THR A N 1
ATOM 694 C CA . THR A 1 91 ? -12.049 18.513 -2.166 1.00 81.69 91 THR A CA 1
ATOM 695 C C . THR A 1 91 ? -11.023 17.776 -3.024 1.00 81.69 91 THR A C 1
ATOM 697 O O . THR A 1 91 ? -11.219 16.619 -3.392 1.00 81.69 91 THR A O 1
ATOM 700 N N . ASN A 1 92 ? -9.901 18.437 -3.305 1.00 77.94 92 ASN A N 1
ATOM 701 C CA . ASN A 1 92 ? -8.713 17.789 -3.870 1.00 77.94 92 ASN A CA 1
ATOM 702 C C . ASN A 1 92 ? -7.767 17.269 -2.775 1.00 77.94 92 ASN A C 1
ATOM 704 O O . ASN A 1 92 ? -6.625 16.932 -3.069 1.00 77.94 92 ASN A O 1
ATOM 708 N N . TYR A 1 93 ? -8.208 17.271 -1.513 1.00 79.31 93 TYR A N 1
ATOM 709 C CA . TYR A 1 93 ? -7.381 16.861 -0.392 1.00 79.31 93 TYR A CA 1
ATOM 710 C C . TYR A 1 93 ? -7.465 15.348 -0.204 1.00 79.31 93 TYR A C 1
ATOM 712 O O . TYR A 1 93 ? -8.550 14.756 -0.151 1.00 79.31 93 TYR A O 1
ATOM 720 N N . GLU A 1 94 ? -6.293 14.739 -0.078 1.00 85.94 94 GLU A N 1
ATOM 721 C CA . GLU A 1 94 ? -6.118 13.329 0.219 1.00 85.94 94 GLU A CA 1
ATOM 722 C C . GLU A 1 94 ? -5.134 13.200 1.378 1.00 85.94 94 GLU A C 1
ATOM 724 O O . GLU A 1 94 ? -4.166 13.955 1.493 1.00 85.94 94 GLU A O 1
ATOM 729 N N . ARG A 1 95 ? -5.403 12.244 2.262 1.00 85.50 95 ARG A N 1
ATOM 730 C CA . ARG A 1 95 ? -4.537 11.931 3.397 1.00 85.50 95 ARG A CA 1
ATOM 731 C C . ARG A 1 95 ? -4.276 10.445 3.411 1.00 85.50 95 ARG A C 1
ATOM 733 O O . ARG A 1 95 ? -5.223 9.665 3.310 1.00 85.50 95 ARG A O 1
ATOM 740 N N . THR A 1 96 ? -3.019 10.060 3.587 1.00 88.50 96 THR A N 1
ATOM 741 C CA . THR A 1 96 ? -2.637 8.657 3.684 1.00 88.50 96 THR A CA 1
ATOM 742 C C . THR A 1 96 ? -2.059 8.349 5.052 1.00 88.50 96 THR A C 1
ATOM 744 O O . THR A 1 96 ? -1.104 8.974 5.500 1.00 88.50 96 THR A O 1
ATOM 747 N N . GLU A 1 97 ? -2.617 7.341 5.711 1.00 92.00 97 GLU A N 1
ATOM 748 C CA . GLU A 1 97 ? -2.065 6.788 6.942 1.00 92.00 97 GLU A CA 1
ATOM 749 C C . GLU A 1 97 ? -1.489 5.409 6.696 1.00 92.00 97 GLU A C 1
ATOM 751 O O . GLU A 1 97 ? -2.045 4.610 5.944 1.00 92.00 97 GLU A O 1
ATOM 756 N N . ASN A 1 98 ? -0.354 5.134 7.320 1.00 92.00 98 ASN A N 1
ATOM 757 C CA . ASN A 1 98 ? 0.410 3.928 7.080 1.00 92.00 98 ASN A CA 1
ATOM 758 C C . ASN A 1 98 ? 0.372 3.057 8.323 1.00 92.00 98 ASN A C 1
ATOM 760 O O . ASN A 1 98 ? 0.539 3.528 9.448 1.00 92.00 98 ASN A O 1
ATOM 764 N N . PHE A 1 99 ? 0.173 1.766 8.104 1.00 93.69 99 PHE A N 1
ATOM 765 C CA . PHE A 1 99 ? -0.035 0.783 9.146 1.00 93.69 99 PHE A CA 1
ATOM 766 C C . PHE A 1 99 ? 0.906 -0.395 8.976 1.00 93.69 99 PHE A C 1
ATOM 768 O O . PHE A 1 99 ? 1.158 -0.875 7.868 1.00 93.69 99 PHE A O 1
ATOM 775 N N . ARG A 1 100 ? 1.365 -0.908 10.111 1.00 93.25 100 ARG A N 1
ATOM 776 C CA . ARG A 1 100 ? 2.011 -2.206 10.237 1.00 93.25 100 ARG A CA 1
ATOM 777 C C . ARG A 1 100 ? 1.038 -3.169 10.903 1.00 93.25 100 ARG A C 1
ATOM 779 O O . ARG A 1 100 ? 0.524 -2.888 11.982 1.00 93.25 100 ARG A O 1
ATOM 786 N N . VAL A 1 101 ? 0.811 -4.312 10.267 1.00 94.56 101 VAL A N 1
ATOM 787 C CA . VAL A 1 101 ? -0.108 -5.357 10.724 1.00 94.56 101 VAL A CA 1
ATOM 788 C C . VAL A 1 101 ? 0.691 -6.624 11.023 1.00 94.56 101 VAL A C 1
ATOM 790 O O . VAL A 1 101 ? 1.269 -7.235 10.125 1.00 94.56 101 VAL A O 1
ATOM 793 N N . CYS A 1 102 ? 0.757 -7.005 12.297 1.00 92.81 102 CYS A N 1
ATOM 794 C CA . CYS A 1 102 ? 1.464 -8.194 12.774 1.00 92.81 102 CYS A CA 1
ATOM 795 C C . CYS A 1 102 ? 0.449 -9.135 13.444 1.00 92.81 102 CYS A C 1
ATOM 797 O O . CYS A 1 102 ? 0.129 -8.960 14.622 1.00 92.81 102 CYS A O 1
ATOM 799 N N . GLY A 1 103 ? -0.083 -10.108 12.699 1.00 86.94 103 GLY A N 1
ATOM 800 C CA . GLY A 1 103 ? -1.229 -10.897 13.166 1.00 86.94 103 GLY A CA 1
ATOM 801 C C . GLY A 1 103 ? -2.439 -9.988 13.396 1.00 86.94 103 GLY A C 1
ATOM 802 O O . GLY A 1 103 ? -2.818 -9.240 12.498 1.00 86.94 103 GLY A O 1
ATOM 803 N N . ASP A 1 104 ? -2.992 -9.992 14.608 1.00 86.12 104 ASP A N 1
ATOM 804 C CA . ASP A 1 104 ? -4.147 -9.154 14.965 1.00 86.12 104 ASP A CA 1
ATOM 805 C C . ASP A 1 104 ? -3.784 -7.724 15.379 1.00 86.12 104 ASP A C 1
ATOM 807 O O . ASP A 1 104 ? -4.665 -6.867 15.494 1.00 86.12 104 ASP A O 1
ATOM 811 N N . LYS A 1 105 ? -2.495 -7.446 15.612 1.00 92.12 105 LYS A N 1
ATOM 812 C CA . LYS A 1 105 ? -2.039 -6.136 16.073 1.00 92.12 105 LYS A CA 1
ATOM 813 C C . LYS A 1 105 ? -1.851 -5.188 14.894 1.00 92.12 105 LYS A C 1
ATOM 815 O O . LYS A 1 105 ? -1.072 -5.479 13.985 1.00 92.12 105 LYS A O 1
ATOM 820 N N . ILE A 1 106 ? -2.495 -4.025 14.973 1.00 93.56 106 ILE A N 1
ATOM 821 C CA . ILE A 1 106 ? -2.284 -2.901 14.059 1.00 93.56 106 ILE A CA 1
ATOM 822 C C . ILE A 1 106 ? -1.524 -1.795 14.786 1.00 93.56 106 ILE A C 1
ATOM 824 O O . ILE A 1 106 ? -1.861 -1.422 15.907 1.00 93.56 106 ILE A O 1
ATOM 828 N N . GLU A 1 107 ? -0.505 -1.266 14.127 1.00 92.62 107 GLU A N 1
ATOM 829 C CA . GLU A 1 107 ? 0.281 -0.125 14.575 1.00 92.62 107 GLU A CA 1
ATOM 830 C C . GLU A 1 107 ? 0.273 0.938 13.477 1.00 92.62 107 GLU A C 1
ATOM 832 O O . GLU A 1 107 ? 0.574 0.628 12.325 1.00 92.62 107 GLU A O 1
ATOM 837 N N . ASN A 1 108 ? -0.061 2.183 13.818 1.00 90.94 108 ASN A N 1
ATOM 838 C CA . ASN A 1 108 ? 0.108 3.314 12.910 1.00 90.94 108 ASN A CA 1
ATOM 839 C C . ASN A 1 108 ? 1.589 3.706 12.900 1.00 90.94 108 ASN A C 1
ATOM 841 O O . ASN A 1 108 ? 2.170 3.978 13.950 1.00 90.94 108 ASN A O 1
ATOM 845 N N . ILE A 1 109 ? 2.200 3.684 11.721 1.00 88.44 109 ILE A N 1
ATOM 846 C CA . ILE A 1 109 ? 3.634 3.923 11.524 1.00 88.44 109 ILE A CA 1
ATOM 847 C C . ILE A 1 109 ? 3.926 5.292 10.905 1.00 88.44 109 ILE A C 1
ATOM 849 O O . ILE A 1 109 ? 5.086 5.596 10.643 1.00 88.44 109 ILE A O 1
ATOM 853 N N . GLY A 1 110 ? 2.904 6.122 10.693 1.00 85.00 110 GLY A N 1
ATOM 854 C CA . GLY A 1 110 ? 3.064 7.488 10.213 1.00 85.00 110 GLY A CA 1
ATOM 855 C C . GLY A 1 110 ? 2.058 7.886 9.141 1.00 85.00 110 GLY A C 1
ATOM 856 O O . GLY A 1 110 ? 1.375 7.063 8.528 1.00 85.00 110 GLY A O 1
ATOM 857 N N . ILE A 1 111 ? 1.999 9.189 8.903 1.00 82.31 111 ILE A N 1
ATOM 858 C CA . ILE A 1 111 ? 1.127 9.820 7.915 1.00 82.31 111 ILE A CA 1
ATOM 859 C C . ILE A 1 111 ? 1.999 10.279 6.748 1.00 82.31 111 ILE A C 1
ATOM 861 O O . ILE A 1 111 ? 3.099 10.792 6.959 1.00 82.31 111 ILE A O 1
ATOM 865 N N . SER A 1 112 ? 1.496 10.114 5.533 1.00 73.25 112 SER A N 1
ATOM 866 C CA . SER A 1 112 ? 1.951 10.863 4.370 1.00 73.25 112 SER A CA 1
ATOM 867 C C . SER A 1 112 ? 0.827 11.793 3.930 1.00 73.25 112 SER A C 1
ATOM 869 O O . SER A 1 112 ? -0.220 11.369 3.434 1.00 73.25 112 SER A O 1
ATOM 871 N N . ASP A 1 113 ? 1.031 13.085 4.174 1.00 61.25 113 ASP A N 1
ATOM 872 C CA . ASP A 1 113 ? 0.146 14.125 3.669 1.00 61.25 113 ASP A CA 1
ATOM 873 C C . ASP A 1 113 ? 0.514 14.389 2.211 1.00 61.25 113 ASP A C 1
ATOM 875 O O . ASP A 1 113 ? 1.638 14.782 1.890 1.00 61.25 113 ASP A O 1
ATOM 879 N N . THR A 1 114 ? -0.429 14.144 1.307 1.00 50.69 114 THR A N 1
ATOM 880 C CA . THR A 1 114 ? -0.211 14.362 -0.118 1.00 50.69 114 THR A CA 1
ATOM 881 C C . THR A 1 114 ? -0.441 15.840 -0.424 1.00 50.69 114 THR A C 1
ATOM 883 O O . THR A 1 114 ? -1.544 16.259 -0.760 1.00 50.69 114 THR A O 1
ATOM 886 N N . ILE A 1 115 ? 0.611 16.656 -0.336 1.00 39.06 115 ILE A N 1
ATOM 887 C CA . ILE A 1 115 ? 0.742 17.754 -1.299 1.00 39.06 115 ILE A CA 1
ATOM 888 C C . ILE A 1 115 ? 1.347 17.102 -2.548 1.00 39.06 115 ILE A C 1
ATOM 890 O O . ILE A 1 115 ? 2.457 16.569 -2.454 1.00 39.06 115 ILE A O 1
ATOM 894 N N . PRO A 1 116 ? 0.643 17.065 -3.696 1.00 43.66 116 PRO A N 1
ATOM 895 C CA . PRO A 1 116 ? 1.227 16.512 -4.908 1.00 43.66 116 PRO A CA 1
ATOM 896 C C . PRO A 1 116 ? 2.465 17.342 -5.258 1.00 43.66 116 PRO A C 1
ATOM 898 O O . PRO A 1 116 ? 2.437 18.563 -5.129 1.00 43.66 116 PRO A O 1
ATOM 901 N N . SER A 1 117 ? 3.522 16.679 -5.728 1.00 47.06 117 SER A N 1
ATOM 902 C CA . SER A 1 117 ? 4.784 17.250 -6.235 1.00 47.06 117 SER A CA 1
ATOM 903 C C . SER A 1 117 ? 5.899 17.536 -5.211 1.00 47.06 117 SER A C 1
ATOM 905 O O . SER A 1 117 ? 6.222 18.667 -4.869 1.00 47.06 117 SER A O 1
ATOM 907 N N . THR A 1 118 ? 6.633 16.491 -4.827 1.00 47.59 118 THR A N 1
ATOM 908 C CA . THR A 1 118 ? 8.083 16.645 -4.556 1.00 47.59 118 THR A CA 1
ATOM 909 C C . THR A 1 118 ? 8.915 15.648 -5.354 1.00 47.59 118 THR A C 1
ATOM 911 O O . THR A 1 118 ? 9.986 16.001 -5.841 1.00 47.59 118 THR A O 1
ATOM 914 N N . ILE A 1 119 ? 8.385 14.448 -5.607 1.00 50.62 119 ILE A N 1
ATOM 915 C CA . ILE A 1 119 ? 9.075 13.422 -6.399 1.00 50.62 119 ILE A CA 1
ATOM 916 C C . ILE A 1 119 ? 9.006 13.690 -7.917 1.00 50.62 119 ILE A C 1
ATOM 918 O O . ILE A 1 119 ? 9.890 13.269 -8.657 1.00 50.62 119 ILE A O 1
ATOM 922 N N . GLU A 1 120 ? 8.024 14.458 -8.405 1.00 46.94 120 GLU A N 1
ATOM 923 C CA . GLU A 1 120 ? 7.916 14.811 -9.834 1.00 46.94 120 GLU A CA 1
ATOM 924 C C . GLU A 1 120 ? 9.103 15.610 -10.377 1.00 46.94 120 GLU A C 1
ATOM 926 O O . GLU A 1 120 ? 9.481 15.449 -11.538 1.00 46.94 120 GLU A O 1
ATOM 931 N N . ASN A 1 121 ? 9.703 16.433 -9.520 1.00 49.69 121 ASN A N 1
ATOM 932 C CA . ASN A 1 121 ? 10.878 17.238 -9.836 1.00 49.69 121 ASN A CA 1
ATOM 933 C C . ASN A 1 121 ? 12.162 16.622 -9.276 1.00 49.69 121 ASN A C 1
ATOM 935 O O . ASN A 1 121 ? 13.219 17.243 -9.367 1.00 49.69 121 ASN A O 1
ATOM 939 N N . ASP A 1 122 ? 12.089 15.424 -8.684 1.00 58.94 122 ASP A N 1
ATOM 940 C CA . ASP A 1 122 ? 13.267 14.741 -8.176 1.00 58.94 122 ASP A CA 1
ATOM 941 C C . ASP A 1 122 ? 14.185 14.397 -9.355 1.00 58.94 122 ASP A C 1
ATOM 943 O O . ASP A 1 122 ? 13.787 13.610 -10.224 1.00 58.94 122 ASP A O 1
ATOM 947 N N . PRO A 1 123 ? 15.421 14.927 -9.390 1.00 50.81 123 PRO A N 1
ATOM 948 C CA . PRO A 1 123 ? 16.378 14.632 -10.447 1.00 50.81 123 PRO A CA 1
ATOM 949 C C . PRO A 1 123 ? 16.636 13.130 -10.614 1.00 50.81 123 PRO A C 1
ATOM 951 O O . PRO A 1 123 ? 17.075 12.714 -11.675 1.00 50.81 123 PRO A O 1
ATOM 954 N N . ILE A 1 124 ? 16.352 12.299 -9.604 1.00 53.75 124 ILE A N 1
ATOM 955 C CA . ILE A 1 124 ? 16.462 10.835 -9.682 1.00 53.75 124 ILE A CA 1
ATOM 956 C C . ILE A 1 124 ? 15.296 10.205 -10.470 1.00 53.75 124 ILE A C 1
ATOM 958 O O . ILE A 1 124 ? 15.522 9.272 -11.236 1.00 53.75 124 ILE A O 1
ATOM 962 N N . VAL A 1 125 ? 14.065 10.722 -10.347 1.00 56.16 125 VAL A N 1
ATOM 963 C CA . VAL A 1 125 ? 12.919 10.326 -11.194 1.00 56.16 125 VAL A CA 1
ATOM 964 C C . VAL A 1 125 ? 13.070 10.890 -12.602 1.00 56.16 125 VAL A C 1
ATOM 966 O O . VAL A 1 125 ? 12.791 10.190 -13.577 1.00 56.16 125 VAL A O 1
ATOM 969 N N . GLN A 1 126 ? 13.564 12.124 -12.715 1.00 56.66 126 GLN A N 1
ATOM 970 C CA . GLN A 1 126 ? 13.744 12.797 -13.999 1.00 56.66 126 GLN A CA 1
ATOM 971 C C . GLN A 1 126 ? 14.935 12.268 -14.805 1.00 56.66 126 GLN A C 1
ATOM 973 O O . GLN A 1 126 ? 14.822 12.135 -16.021 1.00 56.66 126 GLN A O 1
ATOM 978 N N . ASN A 1 127 ? 16.025 11.850 -14.152 1.00 54.53 127 ASN A N 1
ATOM 979 C CA . ASN A 1 127 ? 17.149 11.181 -14.819 1.00 54.53 127 ASN A CA 1
ATOM 980 C C . ASN A 1 127 ? 16.933 9.667 -14.986 1.00 54.53 127 ASN A C 1
ATOM 982 O O . ASN A 1 127 ? 17.878 8.957 -15.321 1.00 54.53 127 ASN A O 1
ATOM 986 N N . GLN A 1 128 ? 15.670 9.224 -14.850 1.00 56.75 128 GLN A N 1
ATOM 987 C CA . GLN A 1 128 ? 15.162 7.877 -15.080 1.00 56.75 128 GLN A CA 1
ATOM 988 C C . GLN A 1 128 ? 15.666 6.891 -14.001 1.00 56.75 128 GLN A C 1
ATOM 990 O O . GLN A 1 128 ? 16.835 6.579 -13.963 1.00 56.75 128 GLN A O 1
ATOM 995 N N . ILE A 1 129 ? 14.812 6.334 -13.139 1.00 56.53 129 ILE A N 1
ATOM 996 C CA . ILE A 1 129 ? 15.078 5.167 -12.253 1.00 56.53 129 ILE A CA 1
ATOM 997 C C . ILE A 1 129 ? 15.315 3.834 -13.050 1.00 56.53 129 ILE A C 1
ATOM 999 O O . ILE A 1 129 ? 14.680 2.809 -12.836 1.00 56.53 129 ILE A O 1
ATOM 1003 N N . PRO A 1 130 ? 16.285 3.750 -13.972 1.00 52.28 130 PRO A N 1
ATOM 1004 C CA . PRO A 1 130 ? 16.210 4.008 -15.425 1.00 52.28 130 PRO A CA 1
ATOM 1005 C C . PRO A 1 130 ? 15.774 2.833 -16.307 1.00 52.28 130 PRO A C 1
ATOM 1007 O O . PRO A 1 130 ? 16.320 1.739 -16.209 1.00 52.28 130 PRO A O 1
ATOM 1010 N N . TYR A 1 131 ? 14.825 3.123 -17.210 1.00 51.22 131 TYR A N 1
ATOM 1011 C CA . TYR A 1 131 ? 13.881 2.197 -17.855 1.00 51.22 131 TYR A CA 1
ATOM 1012 C C . TYR A 1 131 ? 13.281 1.269 -16.802 1.00 51.22 131 TYR A C 1
ATOM 1014 O O . TYR A 1 131 ? 13.893 0.281 -16.453 1.00 51.22 131 TYR A O 1
ATOM 1022 N N . ILE A 1 132 ? 12.147 1.597 -16.194 1.00 53.56 132 ILE A N 1
ATOM 1023 C CA . ILE A 1 132 ? 12.025 1.517 -14.726 1.00 53.56 132 ILE A CA 1
ATOM 1024 C C . ILE A 1 132 ? 10.789 0.724 -14.338 1.00 53.56 132 ILE A C 1
ATOM 1026 O O . ILE A 1 132 ? 9.675 1.171 -14.557 1.00 53.56 132 ILE A O 1
ATOM 1030 N N . LEU A 1 133 ? 10.846 -0.446 -13.744 1.00 52.97 133 LEU A N 1
ATOM 1031 C CA . LEU A 1 133 ? 11.940 -1.351 -13.450 1.00 52.97 133 LEU A CA 1
ATOM 1032 C C . LEU A 1 133 ? 12.092 -2.339 -14.626 1.00 52.97 133 LEU A C 1
ATOM 1034 O O . LEU A 1 133 ? 11.728 -3.497 -14.513 1.00 52.97 133 LEU A O 1
ATOM 1038 N N . GLN A 1 134 ? 12.552 -1.825 -15.768 1.00 53.00 134 GLN A N 1
ATOM 1039 C CA . GLN A 1 134 ? 12.520 -2.239 -17.192 1.00 53.00 134 GLN A CA 1
ATOM 1040 C C . GLN A 1 134 ? 11.202 -2.864 -17.627 1.00 53.00 134 GLN A C 1
ATOM 1042 O O . GLN A 1 134 ? 11.127 -4.017 -18.051 1.00 53.00 134 GLN A O 1
ATOM 1047 N N . THR A 1 135 ? 10.155 -2.048 -17.468 1.00 51.81 135 THR A N 1
ATOM 1048 C CA . THR A 1 135 ? 8.747 -2.408 -17.694 1.00 51.81 135 THR A CA 1
ATOM 1049 C C . THR A 1 135 ? 8.245 -3.399 -16.644 1.00 51.81 135 THR A C 1
ATOM 1051 O O . THR A 1 135 ? 7.455 -4.284 -16.915 1.00 51.81 135 THR A O 1
ATOM 1054 N N . CYS A 1 136 ? 8.790 -3.326 -15.433 1.00 54.84 136 CYS A N 1
ATOM 1055 C CA . CYS A 1 136 ? 8.332 -4.042 -14.241 1.00 54.84 136 CYS A CA 1
ATOM 1056 C C . CYS A 1 136 ? 7.963 -5.530 -14.406 1.00 54.84 136 CYS A C 1
ATOM 1058 O O . CYS A 1 136 ? 6.842 -5.940 -14.114 1.00 54.84 136 CYS A O 1
ATOM 1060 N N . LYS A 1 137 ? 8.858 -6.421 -14.844 1.00 57.50 137 LYS A N 1
ATOM 1061 C CA . LYS A 1 137 ? 9.897 -6.299 -15.875 1.00 57.50 137 LYS A CA 1
ATOM 1062 C C . LYS A 1 137 ? 9.333 -7.144 -17.014 1.00 57.50 137 LYS A C 1
ATOM 1064 O O . LYS A 1 137 ? 9.259 -8.366 -16.929 1.00 57.50 137 LYS A O 1
ATOM 1069 N N . ILE A 1 138 ? 8.792 -6.441 -17.994 1.00 56.22 138 ILE A N 1
ATOM 1070 C CA . ILE A 1 138 ? 7.829 -6.836 -19.014 1.00 56.22 138 ILE A CA 1
ATOM 1071 C C . ILE A 1 138 ? 6.340 -6.840 -18.572 1.00 56.22 138 ILE A C 1
ATOM 1073 O O . ILE A 1 138 ? 5.639 -5.990 -19.096 1.00 56.22 138 ILE A O 1
ATOM 1077 N N . TYR A 1 139 ? 5.795 -7.676 -17.668 1.00 52.97 139 TYR A N 1
ATOM 1078 C CA . TYR A 1 139 ? 4.315 -7.872 -17.622 1.00 52.97 139 TYR A CA 1
ATOM 1079 C C . TYR A 1 139 ? 3.644 -8.212 -16.266 1.00 52.97 139 TYR A C 1
ATOM 1081 O O . TYR A 1 139 ? 2.569 -8.816 -16.267 1.00 52.97 139 TYR A O 1
ATOM 1089 N N . GLY A 1 140 ? 4.227 -7.879 -15.112 1.00 55.31 140 GLY A N 1
ATOM 1090 C CA . GLY A 1 140 ? 3.655 -8.295 -13.820 1.00 55.31 140 GLY A CA 1
ATOM 1091 C C . GLY A 1 140 ? 3.874 -7.288 -12.700 1.00 55.31 140 GLY A C 1
ATOM 1092 O O . GLY A 1 140 ? 3.144 -6.305 -12.599 1.00 55.31 140 GLY A O 1
ATOM 1093 N N . GLU A 1 141 ? 4.856 -7.547 -11.840 1.00 69.75 141 GLU A N 1
ATOM 1094 C CA . GLU A 1 141 ? 5.241 -6.677 -10.727 1.00 69.75 141 GLU A CA 1
ATOM 1095 C C . GLU A 1 141 ? 6.773 -6.708 -10.559 1.00 69.75 141 GLU A C 1
ATOM 1097 O O . GLU A 1 141 ? 7.416 -7.714 -10.865 1.00 69.75 141 GLU A O 1
ATOM 1102 N N . ALA A 1 142 ? 7.373 -5.617 -10.081 1.00 69.31 142 ALA A N 1
ATOM 1103 C CA . ALA A 1 142 ? 8.795 -5.527 -9.744 1.00 69.31 142 ALA A CA 1
ATOM 1104 C C . ALA A 1 142 ? 9.005 -4.658 -8.497 1.00 69.31 142 ALA A C 1
ATOM 1106 O O . ALA A 1 142 ? 8.259 -3.709 -8.274 1.00 69.31 142 ALA A O 1
ATOM 1107 N N . GLU A 1 143 ? 10.038 -4.944 -7.707 1.00 69.19 143 GLU A N 1
ATOM 1108 C CA . GL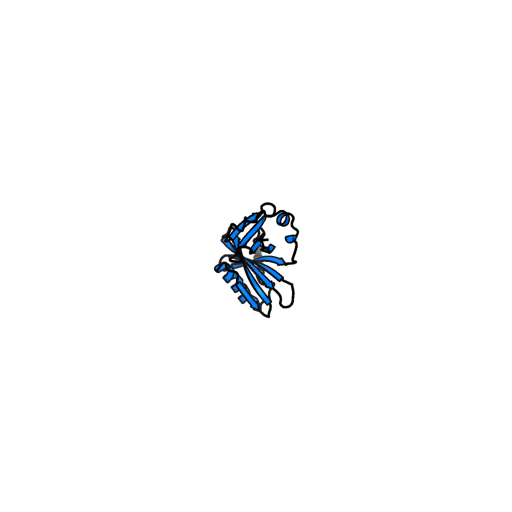U A 1 143 ? 10.442 -4.133 -6.553 1.00 69.19 143 GLU A CA 1
ATOM 1109 C C . GLU A 1 143 ? 11.953 -3.890 -6.595 1.00 69.19 143 GLU A C 1
ATOM 1111 O O . GLU A 1 143 ? 12.725 -4.785 -6.942 1.00 69.19 143 GLU A O 1
ATOM 1116 N N . SER A 1 144 ? 12.379 -2.672 -6.268 1.00 64.50 144 SER A N 1
ATOM 1117 C CA . SER A 1 144 ? 13.788 -2.297 -6.170 1.00 64.50 144 SER A CA 1
ATOM 1118 C C . SER A 1 144 ? 13.994 -1.295 -5.051 1.00 64.50 144 SER A C 1
ATOM 1120 O O . SER A 1 144 ? 13.166 -0.419 -4.836 1.00 64.50 144 SER A O 1
ATOM 1122 N N . ILE A 1 145 ? 15.138 -1.379 -4.379 1.00 64.31 145 ILE A N 1
ATOM 1123 C CA . ILE A 1 145 ? 15.528 -0.422 -3.346 1.00 64.31 145 ILE A CA 1
ATOM 1124 C C . ILE A 1 145 ? 16.467 0.604 -3.975 1.00 64.31 145 ILE A C 1
ATOM 1126 O O . ILE A 1 145 ? 17.509 0.254 -4.528 1.00 64.31 145 ILE A O 1
ATOM 1130 N N . VAL A 1 146 ? 16.102 1.878 -3.882 1.00 63.09 146 VAL A N 1
ATOM 1131 C CA . VAL A 1 146 ? 16.967 3.003 -4.227 1.00 63.09 146 VAL A CA 1
ATOM 1132 C C . VAL A 1 146 ? 17.836 3.302 -3.008 1.00 63.09 146 VAL A C 1
ATOM 1134 O O . VAL A 1 146 ? 17.443 3.987 -2.062 1.00 63.09 146 VAL A O 1
ATOM 1137 N N . THR A 1 147 ? 19.030 2.713 -3.023 1.00 50.84 147 THR A N 1
ATOM 1138 C CA . THR A 1 147 ? 19.959 2.616 -1.887 1.00 50.84 147 THR A CA 1
ATOM 1139 C C . THR A 1 147 ? 20.481 3.952 -1.372 1.00 50.84 147 THR A C 1
ATOM 1141 O O . THR A 1 147 ? 20.866 4.036 -0.213 1.00 50.84 147 THR A O 1
ATOM 1144 N N . ASN A 1 148 ? 20.481 5.013 -2.180 1.00 55.22 148 ASN A N 1
ATOM 1145 C CA . ASN A 1 148 ? 20.983 6.318 -1.741 1.00 55.22 148 ASN A CA 1
ATOM 1146 C C . ASN A 1 148 ? 19.978 7.121 -0.894 1.00 55.22 148 ASN A C 1
ATOM 1148 O O . ASN A 1 148 ? 20.350 8.164 -0.363 1.00 55.22 148 ASN A O 1
ATOM 1152 N N . ARG A 1 149 ? 18.725 6.663 -0.764 1.00 58.81 149 ARG A N 1
ATOM 1153 C CA . ARG A 1 149 ? 17.681 7.361 0.007 1.00 58.81 149 ARG A CA 1
ATOM 1154 C C . ARG A 1 149 ? 16.872 6.463 0.939 1.00 58.81 149 ARG A C 1
ATOM 1156 O O . ARG A 1 149 ? 15.935 6.954 1.555 1.00 58.81 149 ARG A O 1
ATOM 1163 N N . ASP A 1 150 ? 17.226 5.182 1.061 1.00 69.44 150 ASP A N 1
ATOM 1164 C CA . ASP A 1 150 ? 16.456 4.196 1.830 1.00 69.44 150 ASP A CA 1
ATOM 1165 C C . ASP A 1 150 ? 14.975 4.110 1.385 1.00 69.44 150 ASP A C 1
ATOM 1167 O O . ASP A 1 150 ? 14.071 3.962 2.208 1.00 69.44 150 ASP A O 1
ATOM 1171 N N . ILE A 1 151 ? 14.716 4.230 0.076 1.00 72.12 151 ILE A N 1
ATOM 1172 C CA . ILE A 1 151 ? 13.366 4.180 -0.511 1.00 72.12 151 ILE A CA 1
ATOM 1173 C C . ILE A 1 151 ? 13.220 2.892 -1.324 1.00 72.12 151 ILE A C 1
ATOM 1175 O O . ILE A 1 151 ? 14.005 2.641 -2.236 1.00 72.12 151 ILE A O 1
ATOM 1179 N N . SER A 1 152 ? 12.206 2.083 -1.023 1.00 75.75 152 SER A N 1
ATOM 1180 C CA . SER A 1 152 ? 11.730 1.004 -1.890 1.00 75.75 152 SER A CA 1
ATOM 1181 C C . SER A 1 152 ? 10.778 1.556 -2.949 1.00 75.75 152 SER A C 1
ATOM 1183 O O . SER A 1 152 ? 9.890 2.354 -2.659 1.00 75.75 152 SER A O 1
ATOM 1185 N N . ILE A 1 153 ? 10.949 1.113 -4.187 1.00 75.31 153 ILE A N 1
ATOM 1186 C CA . ILE A 1 153 ? 10.074 1.422 -5.310 1.00 75.31 153 ILE A CA 1
ATOM 1187 C C . ILE A 1 153 ? 9.494 0.114 -5.811 1.00 75.31 153 ILE A C 1
ATOM 1189 O O . ILE A 1 153 ? 10.219 -0.758 -6.295 1.00 75.31 153 ILE A O 1
ATOM 1193 N N . LYS A 1 154 ? 8.173 -0.006 -5.724 1.00 78.81 154 LYS A N 1
ATOM 1194 C CA . LYS A 1 154 ? 7.408 -1.095 -6.330 1.00 78.81 154 LYS A CA 1
ATOM 1195 C C . LYS A 1 154 ? 6.771 -0.608 -7.609 1.00 78.81 154 LYS A C 1
ATOM 1197 O O . LYS A 1 154 ? 6.390 0.553 -7.715 1.00 78.81 154 LYS A O 1
ATOM 1202 N N . CYS A 1 155 ? 6.624 -1.508 -8.560 1.00 77.62 155 CYS A N 1
ATOM 1203 C CA . CYS A 1 155 ? 6.014 -1.213 -9.831 1.00 77.62 155 CYS A CA 1
ATOM 1204 C C . CYS A 1 155 ? 5.110 -2.346 -10.306 1.00 77.62 155 CYS A C 1
ATOM 1206 O O . CYS A 1 155 ? 5.469 -3.513 -10.161 1.00 77.62 155 CYS A O 1
ATOM 1208 N N . LYS A 1 156 ? 3.974 -2.000 -10.912 1.00 80.62 156 LYS A N 1
ATOM 1209 C CA . LYS A 1 156 ? 2.964 -2.940 -11.402 1.00 80.62 156 LYS A CA 1
ATOM 1210 C C . LYS A 1 156 ? 2.328 -2.460 -12.704 1.00 80.62 156 LYS A C 1
ATOM 1212 O O . LYS A 1 156 ? 1.966 -1.292 -12.804 1.00 80.62 156 LYS A O 1
ATOM 1217 N N . ALA A 1 157 ? 2.133 -3.358 -13.671 1.00 79.44 157 ALA A N 1
ATOM 1218 C CA . ALA A 1 157 ? 1.330 -3.054 -14.858 1.00 79.44 157 ALA A CA 1
ATOM 1219 C C . ALA A 1 157 ? -0.166 -3.026 -14.504 1.00 79.44 157 ALA A C 1
ATOM 1221 O O . ALA A 1 157 ? -0.666 -3.941 -13.844 1.00 79.44 157 ALA A O 1
ATOM 1222 N N . THR A 1 158 ? -0.880 -1.984 -14.928 1.00 76.12 158 THR A N 1
ATOM 1223 C CA . THR A 1 158 ? -2.302 -1.794 -14.583 1.00 76.12 158 THR A CA 1
ATOM 1224 C C . THR A 1 158 ? -3.253 -2.136 -15.725 1.00 76.12 158 THR A C 1
ATOM 1226 O O . THR A 1 158 ? -4.445 -2.331 -15.488 1.00 76.12 158 THR A O 1
ATOM 1229 N N . ASP A 1 159 ? -2.741 -2.262 -16.948 1.00 72.62 159 ASP A N 1
ATOM 1230 C CA . ASP A 1 159 ? -3.518 -2.543 -18.147 1.00 72.62 159 ASP A CA 1
ATOM 1231 C C . ASP A 1 159 ? -2.973 -3.737 -18.941 1.00 72.62 159 ASP A C 1
ATOM 1233 O O . ASP A 1 159 ? -1.795 -4.088 -18.880 1.00 72.62 159 ASP A O 1
ATOM 1237 N N . LEU A 1 160 ? -3.850 -4.356 -19.737 1.00 67.62 160 LEU A N 1
ATOM 1238 C CA . LEU A 1 160 ? -3.503 -5.508 -20.576 1.00 67.62 160 LEU A CA 1
ATOM 1239 C C . LEU A 1 160 ? -2.562 -5.156 -21.729 1.00 67.62 160 LEU A C 1
ATOM 1241 O O . LEU A 1 160 ? -1.879 -6.048 -22.222 1.00 67.62 160 LEU A O 1
ATOM 1245 N N . ASN A 1 161 ? -2.517 -3.887 -22.144 1.00 68.62 161 ASN A N 1
ATOM 1246 C CA . ASN A 1 161 ? -1.600 -3.413 -23.182 1.00 68.62 161 ASN A CA 1
ATOM 1247 C C . ASN A 1 161 ? -0.238 -3.018 -22.595 1.00 68.62 161 ASN A C 1
ATOM 1249 O O . ASN A 1 161 ? 0.709 -2.795 -23.345 1.00 68.62 161 ASN A O 1
ATOM 1253 N N . ARG A 1 162 ? -0.131 -3.023 -21.258 1.00 69.94 162 ARG A N 1
ATOM 1254 C CA . ARG A 1 162 ? 1.087 -2.815 -20.470 1.00 69.94 162 ARG A CA 1
ATOM 1255 C C . ARG A 1 162 ? 1.758 -1.474 -20.760 1.00 69.94 162 ARG A C 1
ATOM 1257 O O . ARG A 1 162 ? 2.976 -1.350 -20.673 1.00 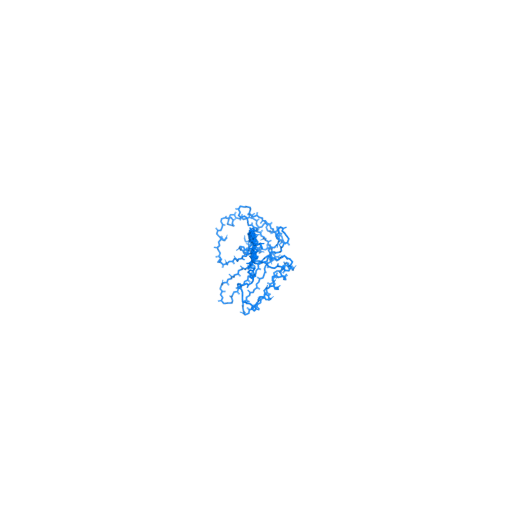69.94 162 ARG A O 1
ATOM 1264 N N . CYS A 1 163 ? 0.940 -0.477 -21.085 1.00 76.00 163 CYS A N 1
ATOM 1265 C CA . CYS A 1 163 ? 1.384 0.891 -21.306 1.00 76.00 163 CYS A CA 1
ATOM 1266 C C . CYS A 1 163 ? 1.382 1.708 -20.017 1.00 76.00 163 CYS A C 1
ATOM 1268 O O . CYS A 1 163 ? 2.178 2.641 -19.892 1.00 76.00 163 CYS A O 1
ATOM 1270 N N . PHE A 1 164 ? 0.526 1.349 -19.060 1.00 79.38 164 PHE A N 1
ATOM 1271 C CA . PHE A 1 164 ? 0.358 2.043 -17.797 1.00 79.38 164 PHE A CA 1
ATOM 1272 C C . PHE A 1 164 ? 1.003 1.256 -16.657 1.00 79.38 164 PHE A C 1
ATOM 1274 O O . PHE A 1 164 ? 0.647 0.111 -16.368 1.00 79.38 164 PHE A O 1
ATOM 1281 N N . LEU A 1 165 ? 1.962 1.896 -15.990 1.00 77.56 165 LEU A N 1
ATOM 1282 C CA . LEU A 1 165 ? 2.658 1.337 -14.835 1.00 77.56 165 LEU A CA 1
ATOM 1283 C C . LEU A 1 165 ? 2.328 2.159 -13.591 1.00 77.56 165 LEU A C 1
ATOM 1285 O O . LEU A 1 165 ? 2.494 3.378 -13.602 1.00 77.56 165 LEU A O 1
ATOM 1289 N N . GLU A 1 166 ? 1.886 1.498 -12.523 1.00 81.81 166 GLU A N 1
ATOM 1290 C CA . GLU A 1 166 ? 1.777 2.076 -11.184 1.00 81.81 166 GLU A CA 1
ATOM 1291 C C . GLU A 1 166 ? 3.117 1.922 -10.464 1.00 81.81 166 GLU A C 1
ATOM 1293 O O . GLU A 1 166 ? 3.583 0.804 -10.265 1.00 81.81 166 GLU A O 1
ATOM 1298 N N . LEU A 1 167 ? 3.713 3.037 -10.056 1.00 78.38 167 LEU A N 1
ATOM 1299 C CA . LEU A 1 167 ? 4.887 3.130 -9.199 1.00 78.38 167 LEU A CA 1
ATOM 1300 C C . LEU A 1 167 ? 4.444 3.477 -7.780 1.00 78.38 167 LEU A C 1
ATOM 1302 O O . LEU A 1 167 ? 3.667 4.406 -7.589 1.00 78.38 167 LEU A O 1
ATOM 1306 N N . THR A 1 168 ? 4.954 2.758 -6.789 1.00 79.62 168 THR A N 1
ATOM 1307 C CA . THR A 1 168 ? 4.692 2.978 -5.363 1.00 79.62 168 THR A CA 1
ATOM 1308 C C . THR A 1 168 ? 6.028 3.184 -4.658 1.00 79.62 168 THR A C 1
ATOM 1310 O O . THR A 1 168 ? 6.881 2.299 -4.695 1.00 79.62 168 THR A O 1
ATOM 1313 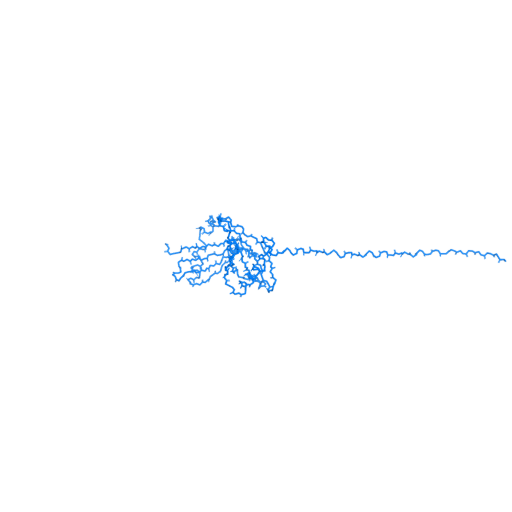N N . PHE A 1 169 ? 6.211 4.337 -4.022 1.00 78.31 169 PHE A N 1
ATOM 1314 C CA . PHE A 1 169 ? 7.438 4.737 -3.333 1.00 78.31 169 PHE A CA 1
ATOM 1315 C C . PHE A 1 169 ? 7.231 4.603 -1.828 1.00 78.31 169 PHE A C 1
ATOM 1317 O O . PHE A 1 169 ? 6.322 5.214 -1.277 1.00 78.31 169 PHE A O 1
ATOM 1324 N N . ILE A 1 170 ? 8.052 3.806 -1.155 1.00 77.94 170 ILE A N 1
ATOM 1325 C CA . ILE A 1 170 ? 7.915 3.476 0.266 1.00 77.94 170 ILE A CA 1
ATOM 1326 C C . ILE A 1 170 ? 9.253 3.732 0.953 1.00 77.94 170 ILE A C 1
ATOM 1328 O O . ILE A 1 170 ? 10.283 3.292 0.457 1.00 77.94 170 ILE A O 1
ATOM 1332 N N . ASP A 1 171 ? 9.271 4.425 2.085 1.00 77.44 171 ASP A N 1
ATOM 1333 C CA . ASP A 1 171 ? 10.507 4.616 2.850 1.00 77.44 171 ASP A CA 1
ATOM 1334 C C . ASP A 1 171 ? 10.933 3.327 3.592 1.00 77.44 171 ASP A C 1
ATOM 1336 O O . ASP A 1 171 ? 10.189 2.348 3.688 1.00 77.44 171 ASP A O 1
ATOM 1340 N N . LYS A 1 172 ? 12.122 3.318 4.198 1.00 75.31 172 LYS A N 1
ATOM 1341 C CA . LYS A 1 172 ? 12.588 2.193 5.035 1.00 75.31 172 LYS A CA 1
ATOM 1342 C C . LYS A 1 172 ? 11.687 1.832 6.216 1.00 75.31 172 LYS A C 1
ATOM 1344 O O . LYS A 1 172 ? 11.813 0.732 6.754 1.00 75.31 172 LYS A O 1
ATOM 1349 N N . ASN A 1 173 ? 10.819 2.737 6.656 1.00 75.19 173 ASN A N 1
ATOM 1350 C CA . ASN A 1 173 ? 9.915 2.507 7.778 1.00 75.19 173 ASN A CA 1
ATOM 1351 C C . ASN A 1 173 ? 8.601 1.846 7.335 1.00 75.19 173 ASN A C 1
ATOM 1353 O O . ASN A 1 173 ? 7.862 1.341 8.186 1.00 75.19 173 ASN A O 1
ATOM 1357 N N . GLY A 1 174 ? 8.343 1.786 6.024 1.00 74.44 174 GLY A N 1
ATOM 1358 C CA . GLY A 1 174 ? 7.119 1.253 5.435 1.00 74.44 174 GLY A CA 1
ATOM 1359 C C . GLY A 1 174 ? 6.054 2.314 5.154 1.00 74.44 174 GLY A C 1
ATOM 1360 O O . GLY A 1 174 ? 4.908 1.956 4.875 1.00 74.44 174 GLY A O 1
ATOM 1361 N N . ILE A 1 175 ? 6.412 3.597 5.242 1.00 80.50 175 ILE A N 1
ATOM 1362 C CA . ILE A 1 175 ? 5.536 4.732 4.955 1.00 80.50 175 ILE A CA 1
ATOM 1363 C C . ILE A 1 175 ? 5.455 4.906 3.440 1.00 80.50 175 ILE A C 1
ATOM 1365 O O . ILE A 1 175 ? 6.481 5.052 2.774 1.00 80.50 175 ILE A O 1
ATOM 1369 N N . LEU A 1 176 ? 4.237 4.911 2.894 1.00 79.56 176 LEU A N 1
ATOM 1370 C CA . LEU A 1 176 ? 3.996 5.269 1.501 1.00 79.56 176 LEU A CA 1
ATOM 1371 C C . LEU A 1 176 ? 4.313 6.748 1.304 1.00 79.56 176 LEU A C 1
ATOM 1373 O O . LEU A 1 176 ? 3.597 7.600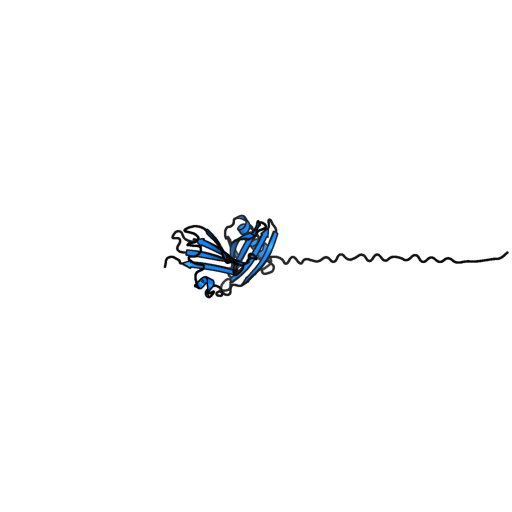 1.815 1.00 79.56 176 LEU A O 1
ATOM 1377 N N . ILE A 1 177 ? 5.368 7.042 0.559 1.00 76.31 177 ILE A N 1
ATOM 1378 C CA . ILE A 1 177 ? 5.778 8.404 0.227 1.00 76.31 177 ILE A CA 1
ATOM 1379 C C . ILE A 1 177 ? 4.911 8.939 -0.912 1.00 76.31 177 ILE A C 1
ATOM 1381 O O . ILE A 1 177 ? 4.391 10.046 -0.821 1.00 76.31 177 ILE A O 1
ATOM 1385 N N . ASP A 1 178 ? 4.767 8.155 -1.982 1.00 74.75 178 ASP A N 1
ATOM 1386 C CA . ASP A 1 178 ? 4.050 8.572 -3.186 1.00 74.75 178 ASP A CA 1
ATOM 1387 C C . ASP A 1 178 ? 3.580 7.360 -4.002 1.00 74.75 178 ASP A C 1
ATOM 1389 O O . ASP A 1 178 ? 4.133 6.258 -3.895 1.00 74.75 178 ASP A O 1
ATOM 1393 N N . LYS A 1 179 ? 2.570 7.571 -4.846 1.00 76.62 179 LYS A N 1
ATOM 1394 C CA . LYS A 1 179 ? 2.096 6.599 -5.827 1.00 76.62 179 LYS A CA 1
ATOM 1395 C C . LYS A 1 179 ? 1.755 7.301 -7.139 1.00 76.62 179 LYS A C 1
ATOM 1397 O O . LYS A 1 179 ? 0.960 8.234 -7.163 1.00 76.62 179 LYS A O 1
ATOM 1402 N N . LYS A 1 180 ? 2.302 6.808 -8.252 1.00 76.56 180 LYS A N 1
ATOM 1403 C CA . LYS A 1 180 ? 2.165 7.443 -9.567 1.00 76.56 180 LYS A CA 1
ATOM 1404 C C . LYS A 1 180 ? 1.850 6.446 -10.671 1.00 76.56 180 LYS A C 1
ATOM 1406 O O . LYS A 1 180 ? 2.456 5.386 -10.726 1.00 76.56 180 LYS A O 1
ATOM 1411 N N . ILE A 1 181 ? 0.972 6.823 -11.601 1.00 78.50 181 ILE A N 1
ATOM 1412 C CA . ILE A 1 181 ? 0.774 6.094 -12.860 1.00 78.50 181 ILE A CA 1
ATOM 1413 C C . ILE A 1 181 ? 1.548 6.801 -13.973 1.00 78.50 181 ILE A C 1
ATOM 1415 O O . ILE A 1 181 ? 1.401 8.009 -14.164 1.00 78.50 181 ILE A O 1
ATOM 1419 N N . ILE A 1 182 ? 2.360 6.052 -14.717 1.00 76.19 182 ILE A N 1
ATOM 1420 C CA . ILE A 1 182 ? 3.120 6.557 -15.867 1.00 76.19 182 ILE A CA 1
ATOM 1421 C C . ILE A 1 182 ? 2.716 5.828 -17.154 1.00 76.19 182 ILE A C 1
ATOM 1423 O O . ILE A 1 182 ? 2.442 4.630 -17.122 1.00 76.19 182 ILE A O 1
ATOM 1427 N N . ASN A 1 183 ? 2.683 6.547 -18.283 1.00 77.94 183 ASN A N 1
ATOM 1428 C CA . ASN A 1 183 ? 2.503 5.966 -19.618 1.00 77.94 183 ASN A CA 1
ATOM 1429 C C . ASN A 1 183 ? 3.869 5.793 -20.288 1.00 77.94 183 ASN A C 1
ATOM 1431 O O . ASN A 1 183 ? 4.596 6.770 -20.460 1.00 77.94 183 ASN A O 1
ATOM 1435 N N . THR A 1 184 ? 4.187 4.560 -20.667 1.00 73.31 184 THR A N 1
ATOM 1436 C CA . THR A 1 184 ? 5.490 4.171 -21.224 1.00 73.31 184 THR A CA 1
ATOM 1437 C C . THR A 1 184 ? 5.473 3.877 -22.729 1.00 73.31 184 THR A C 1
ATOM 1439 O O . THR A 1 184 ? 6.530 3.645 -23.301 1.00 73.31 184 THR A O 1
ATOM 1442 N N . CYS A 1 185 ? 4.309 3.927 -23.389 1.00 71.69 185 CYS A N 1
ATOM 1443 C CA . CYS A 1 185 ? 4.130 3.609 -24.818 1.00 71.69 185 CYS A CA 1
ATOM 1444 C C . CYS A 1 185 ? 4.167 4.836 -25.753 1.00 71.69 185 CYS A C 1
ATOM 1446 O O . CYS A 1 185 ? 3.623 4.775 -26.856 1.00 71.69 185 CYS A O 1
ATOM 1448 N N . ARG A 1 186 ? 4.714 5.968 -25.302 1.00 61.38 186 ARG A N 1
ATOM 1449 C CA . ARG A 1 186 ? 4.763 7.218 -26.076 1.00 61.38 186 ARG A CA 1
ATOM 1450 C C . ARG A 1 186 ? 6.104 7.430 -26.752 1.00 61.38 186 ARG A C 1
ATOM 1452 O O . ARG A 1 186 ? 7.128 7.174 -26.084 1.00 61.38 186 ARG A O 1
#

Secondary structure (DSSP, 8-state):
-------------------------------TTTTS-GGGHHHHHHHHHHHHHH-S--EEEETTEEEEEEEEEE-TTS-EEEEEEEE-TTSS-EEEEEEEEETTEEEEEEEEE--S-SSTT-HHHHT-SSSTTHHHHTTSEEEEEETTTTEEEEEEE-STTS-EEEEEEEETTS-EEEEEEEE---

Foldseek 3Di:
DDDDDDDDDDDDDPPPPPPPPPPPPPPVLPDLCVVDDPVCVVVVLVQQVVCQVVVDKDWDADPNKIWIKHWQQADPVRWTKMKIKIDDPPDPWIKIWIWTHDPSDIHTLDIAGDPDDDVVPPVCVVVPVPCVVVLCPVAAKHWDAPVVQQKIWIWGQDDPVSQWIWIWIAHNSSDTHDIDIGGRPD

pLDDT: mean 71.69, std 19.67, range [33.22, 96.06]

Radius of gyration: 28.52 Å; chains: 1; bounding box: 41×29×128 Å

Sequence (186 aa):
MKNKLAKILSTITTISIASCSANINTSTTKDPFDSFSPSNKPILENLVKTTATTKKPTTYIINNNIYSTTYNGRTIKHCDLVSLTVKYANTNYERTENFRVCGDKIENIGISDTIPSTIENDPIVQNQIPYILQTCKIYGEAESIVTNRDISIKCKATDLNRCFLELTFIDKNGILIDKKIINTCR